Protein AF-A0A936SQU8-F1 (afdb_monomer)

pLDDT: mean 87.3, std 7.17, range [54.88, 95.31]

Sequence (196 aa):
MKLRFGILLAILFIGAAWWCNHRARQLTGIPVQSAASIADTTPGTEIAVYGGIWTGAGEGLRIFISELRECRTRTTTKDGKMETKTDCDWIEAGRTTPAFDVVVDGQPVRVTNVDYLVTGPNRFVSTGYASRMRGFANGDGVLILGTAGPGGITAREVYGGTRAQYLSGMRAVVWLLGIAAVLSAIIGVIAAWAER

Secondary structure (DSSP, 8-state):
-HHHHHHHHHHHHHHHHHHHHHHHHHHHHSPBPPHHHHHTSPTT-EEEEEEEEE-SS--SEEEEEEEEEEEEEEEEEETTEEEEEEEEEEEEEEEE---EEEEETTEEEEE--SS-EEESS-EEEEEETTEEEEEEETT-EEEEEEEEETTEEEEEEEEES-HHHHHHHHHHHHHHHHHHHHHHHHHHHHHHHTT-

Structure (mmCIF, N/CA/C/O backbone):
data_AF-A0A936SQU8-F1
#
_entry.id   AF-A0A936SQU8-F1
#
loop_
_atom_site.group_PDB
_atom_site.id
_atom_site.type_symbol
_atom_site.label_atom_id
_atom_site.label_alt_id
_atom_site.label_comp_id
_atom_site.label_asym_id
_atom_site.label_entity_id
_atom_site.label_seq_id
_atom_site.pdbx_PDB_ins_code
_atom_site.Cartn_x
_atom_site.Cartn_y
_atom_site.Cartn_z
_atom_site.occupancy
_atom_site.B_iso_or_equiv
_atom_site.auth_seq_id
_atom_site.auth_comp_id
_atom_site.auth_asym_id
_atom_site.auth_atom_id
_atom_site.pdbx_PDB_model_num
ATOM 1 N N . MET A 1 1 ? 35.981 4.047 -18.537 1.00 62.25 1 MET A N 1
ATOM 2 C CA . MET A 1 1 ? 34.658 4.683 -18.284 1.00 62.25 1 MET A CA 1
ATOM 3 C C . MET A 1 1 ? 33.652 3.704 -17.656 1.00 62.25 1 MET A C 1
ATOM 5 O O . MET A 1 1 ? 32.933 4.093 -16.744 1.00 62.25 1 MET A O 1
ATOM 9 N N . LYS A 1 2 ? 33.662 2.423 -18.057 1.00 63.66 2 LYS A N 1
ATOM 10 C CA . LYS A 1 2 ? 32.731 1.373 -17.595 1.00 63.66 2 LYS A CA 1
ATOM 11 C C . LYS A 1 2 ? 32.898 0.935 -16.127 1.00 63.66 2 LYS A C 1
ATOM 13 O O . LYS A 1 2 ? 31.897 0.709 -15.458 1.00 63.66 2 LYS A O 1
ATOM 18 N N . LEU A 1 3 ? 34.124 0.941 -15.585 1.00 68.75 3 LEU A N 1
ATOM 19 C CA . LEU A 1 3 ? 34.368 0.689 -14.151 1.00 68.75 3 LEU A CA 1
ATOM 20 C C . LEU A 1 3 ? 33.621 1.686 -13.249 1.00 68.75 3 LEU A C 1
ATOM 22 O O . LEU A 1 3 ? 32.977 1.304 -12.279 1.00 68.75 3 LEU A O 1
ATOM 26 N N . ARG A 1 4 ? 33.673 2.978 -13.607 1.00 74.75 4 ARG A N 1
ATOM 27 C CA . ARG A 1 4 ? 32.985 4.049 -12.870 1.00 74.75 4 ARG A CA 1
ATOM 28 C C . ARG A 1 4 ? 31.467 3.875 -12.932 1.00 74.75 4 ARG A C 1
ATOM 30 O O . ARG A 1 4 ? 30.797 4.104 -11.936 1.00 74.75 4 ARG A O 1
ATOM 37 N N . PHE A 1 5 ? 30.944 3.417 -14.069 1.00 79.00 5 PHE A N 1
ATOM 38 C CA . PHE A 1 5 ? 29.521 3.131 -14.236 1.00 79.00 5 PHE A CA 1
ATOM 39 C C . PHE A 1 5 ? 29.051 1.967 -13.347 1.00 79.00 5 PHE A C 1
ATOM 41 O O . PHE A 1 5 ? 28.059 2.114 -12.640 1.00 79.00 5 PHE A O 1
ATOM 48 N N . GLY A 1 6 ? 29.790 0.850 -13.309 1.00 75.69 6 GLY A N 1
ATOM 49 C CA . GLY A 1 6 ? 29.457 -0.292 -12.444 1.00 75.69 6 GLY A CA 1
ATOM 50 C C . GLY A 1 6 ? 29.480 0.051 -10.949 1.00 75.69 6 GLY A C 1
ATOM 51 O O . GLY A 1 6 ? 28.584 -0.348 -10.209 1.00 75.69 6 GLY A O 1
ATOM 52 N N . ILE A 1 7 ? 30.454 0.861 -10.516 1.00 81.44 7 ILE A N 1
ATOM 53 C CA . ILE A 1 7 ? 30.549 1.342 -9.127 1.00 81.44 7 ILE A CA 1
ATOM 54 C C . ILE A 1 7 ? 29.386 2.284 -8.782 1.00 81.44 7 ILE A C 1
ATOM 56 O O . ILE A 1 7 ? 28.783 2.140 -7.721 1.00 81.44 7 ILE A O 1
ATOM 60 N N . LEU A 1 8 ? 29.028 3.216 -9.671 1.00 85.69 8 LEU A N 1
ATOM 61 C CA . LEU A 1 8 ? 27.884 4.113 -9.457 1.00 85.69 8 LEU A CA 1
ATOM 62 C C . LEU A 1 8 ? 26.567 3.336 -9.335 1.00 85.69 8 LEU A C 1
ATOM 64 O O . LEU A 1 8 ? 25.770 3.622 -8.444 1.00 85.69 8 LEU A O 1
ATOM 68 N N . LEU A 1 9 ? 26.363 2.321 -10.179 1.00 86.75 9 LEU A N 1
ATOM 69 C CA . LEU A 1 9 ? 25.181 1.461 -10.115 1.00 86.75 9 LEU A CA 1
ATOM 70 C C . LEU A 1 9 ? 25.128 0.680 -8.790 1.00 86.75 9 LEU A C 1
ATOM 72 O O . LEU A 1 9 ? 24.080 0.610 -8.152 1.00 86.75 9 LEU A O 1
ATOM 76 N N . ALA A 1 10 ? 26.270 0.160 -8.330 1.00 84.12 10 ALA A N 1
ATOM 77 C CA . ALA A 1 10 ? 26.365 -0.524 -7.043 1.00 84.12 10 ALA A CA 1
ATOM 78 C C . ALA A 1 10 ? 26.025 0.402 -5.860 1.00 84.12 10 ALA A C 1
ATOM 80 O O . ALA A 1 10 ? 25.275 0.002 -4.971 1.00 84.12 10 ALA A O 1
ATOM 81 N N . ILE A 1 11 ? 26.505 1.651 -5.868 1.00 88.31 11 ILE A N 1
ATOM 82 C CA . ILE A 1 11 ? 26.179 2.650 -4.835 1.00 88.31 11 ILE A CA 1
ATOM 83 C C . ILE A 1 11 ? 24.675 2.951 -4.817 1.00 88.31 11 ILE A C 1
ATOM 85 O O . ILE A 1 11 ? 24.083 3.011 -3.740 1.00 88.31 11 ILE A O 1
ATOM 89 N N . LEU A 1 12 ? 24.041 3.090 -5.987 1.00 89.94 12 LEU A N 1
ATOM 90 C CA . LEU A 1 12 ? 22.592 3.302 -6.081 1.00 89.94 12 LEU A CA 1
ATOM 91 C C . LEU A 1 12 ? 21.808 2.142 -5.459 1.00 89.94 12 LEU A C 1
ATOM 93 O O . LEU A 1 12 ? 20.894 2.371 -4.666 1.00 89.94 12 LEU A O 1
ATOM 97 N N . PHE A 1 13 ? 22.193 0.899 -5.758 1.00 89.00 13 PHE A N 1
ATOM 98 C CA . PHE A 1 13 ? 21.547 -0.275 -5.174 1.00 89.00 13 PHE A CA 1
ATOM 99 C C . PHE A 1 13 ? 21.751 -0.370 -3.658 1.00 89.00 13 PHE A C 1
ATOM 101 O O . PHE A 1 13 ? 20.800 -0.676 -2.939 1.00 89.00 13 PHE A O 1
ATOM 108 N N . ILE A 1 14 ? 22.944 -0.041 -3.149 1.00 87.31 14 ILE A N 1
ATOM 109 C CA . ILE A 1 14 ? 23.215 0.014 -1.703 1.00 87.31 14 ILE A CA 1
ATOM 110 C C . ILE A 1 14 ? 22.356 1.091 -1.028 1.00 87.31 14 ILE A C 1
ATOM 112 O O . ILE A 1 14 ? 21.764 0.831 0.020 1.00 87.31 14 ILE A O 1
ATOM 116 N N . GLY A 1 15 ? 22.241 2.277 -1.631 1.00 87.81 15 GLY A N 1
ATOM 117 C CA . GLY A 1 15 ? 21.393 3.357 -1.122 1.00 87.81 15 GLY A CA 1
ATOM 118 C C . GLY A 1 15 ? 19.917 2.954 -1.047 1.00 87.81 15 GLY A C 1
ATOM 119 O O . GLY A 1 15 ? 19.271 3.149 -0.016 1.00 87.81 15 GLY A O 1
ATOM 120 N N . ALA A 1 16 ? 19.400 2.310 -2.096 1.00 86.81 16 ALA A N 1
ATOM 121 C CA . ALA A 1 16 ? 18.039 1.779 -2.112 1.00 86.81 16 ALA A CA 1
ATOM 122 C C . ALA A 1 16 ? 17.832 0.676 -1.054 1.00 86.81 16 ALA A C 1
ATOM 124 O O . ALA A 1 16 ? 16.827 0.680 -0.342 1.00 86.81 16 ALA A O 1
ATOM 125 N N . ALA A 1 17 ? 18.799 -0.234 -0.889 1.00 86.38 17 ALA A N 1
ATOM 126 C CA . ALA A 1 17 ? 18.744 -1.287 0.124 1.00 86.38 17 ALA A CA 1
ATOM 127 C C . ALA A 1 17 ? 18.738 -0.704 1.546 1.00 86.38 17 ALA A C 1
ATOM 129 O O . ALA A 1 17 ? 17.966 -1.142 2.404 1.00 86.38 17 ALA A O 1
ATOM 130 N N . TRP A 1 18 ? 19.558 0.321 1.792 1.00 88.88 18 TRP A N 1
ATOM 131 C CA . TRP A 1 18 ? 19.581 1.039 3.062 1.00 88.88 18 TRP A CA 1
ATOM 132 C C . TRP A 1 18 ? 18.232 1.700 3.359 1.00 88.88 18 TRP A C 1
ATOM 134 O O . TRP A 1 18 ? 17.708 1.528 4.461 1.00 88.88 18 TRP A O 1
ATOM 144 N N . TRP A 1 19 ? 17.628 2.370 2.373 1.00 87.81 19 TRP A N 1
ATOM 145 C CA . TRP A 1 19 ? 16.301 2.977 2.506 1.00 87.81 19 TRP A CA 1
ATOM 146 C C . TRP A 1 19 ? 15.218 1.944 2.852 1.00 87.81 19 TRP A C 1
ATOM 148 O O . TRP A 1 19 ? 14.474 2.124 3.819 1.00 87.81 19 TRP A O 1
ATOM 158 N N . CYS A 1 20 ? 15.162 0.823 2.126 1.00 85.00 20 CYS A N 1
ATOM 159 C CA . CYS A 1 20 ? 14.211 -0.256 2.406 1.00 85.00 20 CYS A CA 1
ATOM 160 C C . CYS A 1 20 ? 14.395 -0.834 3.818 1.00 85.00 20 CYS A C 1
ATOM 162 O O . CYS A 1 20 ? 13.416 -1.048 4.532 1.00 85.00 20 CYS A O 1
ATOM 164 N N . ASN A 1 21 ? 15.640 -1.043 4.253 1.00 85.88 21 ASN A N 1
ATOM 165 C CA . ASN A 1 21 ? 15.935 -1.530 5.599 1.00 85.88 21 ASN A CA 1
ATOM 166 C C . ASN A 1 21 ? 15.559 -0.503 6.682 1.00 85.88 21 ASN A C 1
ATOM 168 O O . ASN A 1 21 ? 15.009 -0.869 7.721 1.00 85.88 21 ASN A O 1
ATOM 172 N N . HIS A 1 22 ? 15.810 0.786 6.441 1.00 85.50 22 HIS A N 1
ATOM 173 C CA . HIS A 1 22 ? 15.399 1.860 7.343 1.00 85.50 22 HIS A CA 1
ATOM 174 C C . HIS A 1 22 ? 13.876 1.888 7.507 1.00 85.50 22 HIS A C 1
ATOM 176 O O . HIS A 1 22 ? 13.375 1.897 8.632 1.00 85.50 22 HIS A O 1
ATOM 182 N N . ARG A 1 23 ? 13.132 1.797 6.400 1.00 82.62 23 ARG A N 1
ATOM 183 C CA . ARG A 1 23 ? 11.668 1.746 6.427 1.00 82.62 23 ARG A CA 1
ATOM 184 C C . ARG A 1 23 ? 11.140 0.497 7.140 1.00 82.62 23 ARG A C 1
ATOM 186 O O . ARG A 1 23 ? 10.214 0.606 7.940 1.00 82.62 23 ARG A O 1
ATOM 193 N N . ALA A 1 24 ? 11.762 -0.664 6.927 1.00 83.38 24 ALA A N 1
ATOM 194 C CA . ALA A 1 24 ? 11.413 -1.891 7.643 1.00 83.38 24 ALA A CA 1
ATOM 195 C C . ALA A 1 24 ? 11.599 -1.737 9.162 1.00 83.38 24 ALA A C 1
ATOM 197 O O . ALA A 1 24 ? 10.739 -2.161 9.931 1.00 83.38 24 ALA A O 1
ATOM 198 N N . ARG A 1 25 ? 12.687 -1.086 9.599 1.00 83.31 25 ARG A N 1
ATOM 199 C CA . ARG A 1 25 ? 12.953 -0.809 11.021 1.00 83.31 25 ARG A CA 1
ATOM 200 C C . ARG A 1 25 ? 11.943 0.158 11.631 1.00 83.31 25 ARG A C 1
ATOM 202 O O . ARG A 1 25 ? 11.449 -0.102 12.727 1.00 83.31 25 ARG A O 1
ATOM 209 N N . GLN A 1 26 ? 11.598 1.231 10.920 1.00 81.81 26 GLN A N 1
ATOM 210 C CA . GLN A 1 26 ? 10.529 2.139 11.350 1.00 81.81 26 GLN A CA 1
ATOM 211 C C . GLN A 1 26 ? 9.230 1.361 11.576 1.00 81.81 26 GLN A C 1
ATOM 213 O O . GLN A 1 26 ? 8.626 1.441 12.640 1.00 81.81 26 GLN A O 1
ATOM 218 N N . LEU A 1 27 ? 8.859 0.504 10.623 1.00 81.62 27 LEU A N 1
ATOM 219 C CA . LEU A 1 27 ? 7.644 -0.297 10.720 1.00 81.62 27 LEU A CA 1
ATOM 220 C C . LEU A 1 27 ? 7.675 -1.357 11.809 1.00 81.62 27 LEU A C 1
ATOM 222 O O . LEU A 1 27 ? 6.617 -1.679 12.342 1.00 81.62 27 LEU A O 1
ATOM 226 N N . THR A 1 28 ? 8.842 -1.894 12.171 1.00 83.38 28 THR A N 1
ATOM 227 C CA . THR A 1 28 ? 8.966 -2.750 13.362 1.00 83.38 28 THR A CA 1
ATOM 228 C C . THR A 1 28 ? 8.756 -1.981 14.669 1.00 83.38 28 THR A C 1
ATOM 230 O O . THR A 1 28 ? 8.283 -2.572 15.636 1.00 83.38 28 THR A O 1
ATOM 233 N N . GLY A 1 29 ? 9.048 -0.678 14.688 1.00 82.38 29 GLY A N 1
ATOM 234 C CA . GLY A 1 29 ? 8.816 0.194 15.842 1.00 82.38 29 GLY A CA 1
ATOM 235 C C . GLY A 1 29 ? 7.369 0.670 15.989 1.00 82.38 29 GLY A C 1
ATOM 236 O O . GLY A 1 29 ? 6.947 0.969 17.100 1.00 82.38 29 GLY A O 1
ATOM 237 N N . ILE A 1 30 ? 6.595 0.703 14.900 1.00 85.50 30 ILE A N 1
ATOM 238 C CA . ILE A 1 30 ? 5.182 1.104 14.940 1.00 85.50 30 ILE A CA 1
ATOM 239 C C . ILE A 1 30 ? 4.348 -0.022 15.582 1.00 85.50 30 ILE A C 1
ATOM 241 O O . ILE A 1 30 ? 4.360 -1.151 15.070 1.00 85.50 30 ILE A O 1
ATOM 245 N N . PRO A 1 31 ? 3.624 0.240 16.685 1.00 85.31 31 PRO A N 1
ATOM 246 C CA . PRO A 1 31 ? 2.789 -0.765 17.330 1.00 85.31 31 PRO A CA 1
ATOM 247 C C . PRO A 1 31 ? 1.582 -1.113 16.453 1.00 85.31 31 PRO A C 1
ATOM 249 O O . PRO A 1 31 ? 0.960 -0.237 15.848 1.00 85.31 31 PRO A O 1
ATOM 252 N N . VAL A 1 32 ? 1.246 -2.405 16.400 1.00 87.00 32 VAL A N 1
ATOM 253 C CA . VAL A 1 32 ? -0.032 -2.856 15.836 1.00 87.00 32 VAL A CA 1
ATOM 254 C C . VAL A 1 32 ? -1.072 -2.750 16.940 1.00 87.00 32 VAL A C 1
ATOM 256 O 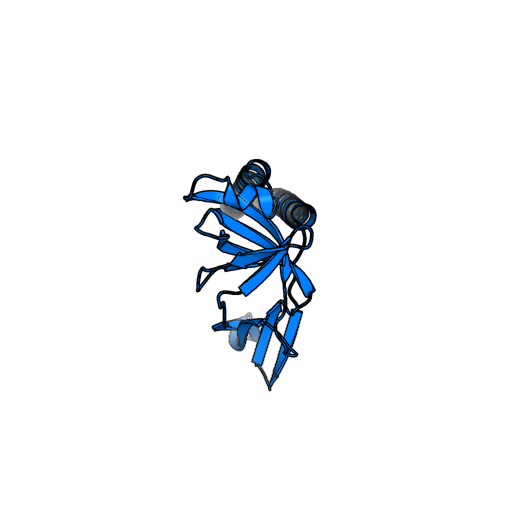O . VAL A 1 32 ? -0.904 -3.379 17.982 1.00 87.00 32 VAL A O 1
ATOM 259 N N . GLN A 1 33 ? -2.096 -1.935 16.720 1.00 90.00 33 GLN A N 1
ATOM 260 C CA . GLN A 1 33 ? -3.136 -1.652 17.702 1.00 90.00 33 GLN A CA 1
ATOM 261 C C . GLN A 1 33 ? -4.367 -2.535 17.474 1.00 90.00 33 GLN A C 1
ATOM 263 O O . GLN A 1 33 ? -4.725 -2.817 16.327 1.00 90.00 33 GLN A O 1
ATOM 268 N N . SER A 1 34 ? -5.009 -2.945 18.569 1.00 87.88 34 SER A N 1
ATOM 269 C CA . SER A 1 34 ? -6.348 -3.536 18.544 1.00 87.88 34 SER A CA 1
ATOM 270 C C . SER A 1 34 ? -7.393 -2.433 18.401 1.00 87.88 34 SER A C 1
ATOM 272 O O . SER A 1 34 ? -7.110 -1.260 18.645 1.00 87.88 34 SER A O 1
ATOM 274 N N . ALA A 1 35 ? -8.6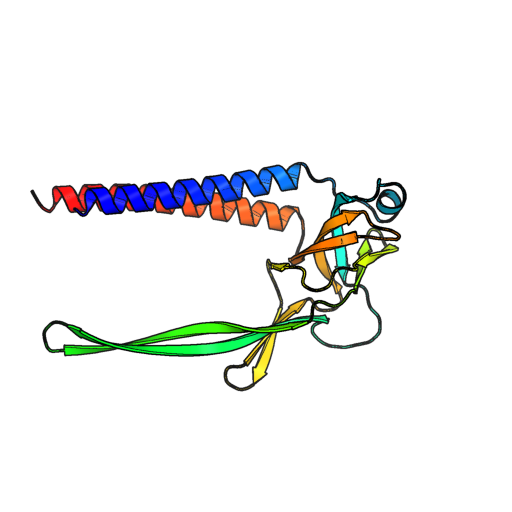31 -2.781 18.051 1.00 85.50 35 ALA A N 1
ATOM 275 C CA . ALA A 1 35 ? -9.702 -1.785 17.968 1.00 85.50 35 ALA A CA 1
ATOM 276 C C . ALA A 1 35 ? -9.900 -1.013 19.286 1.00 85.50 35 ALA A C 1
ATOM 278 O O . ALA A 1 35 ? -10.083 0.202 19.270 1.00 85.50 35 ALA A O 1
ATOM 279 N N . ALA A 1 36 ? -9.815 -1.713 20.424 1.00 85.69 36 ALA A N 1
ATOM 280 C CA . ALA A 1 36 ? -9.972 -1.112 21.744 1.00 85.69 36 ALA A CA 1
ATOM 281 C C . ALA A 1 36 ? -8.836 -0.130 22.068 1.00 85.69 36 ALA A C 1
ATOM 283 O O . ALA A 1 36 ? -9.097 0.973 22.536 1.00 85.69 36 ALA A O 1
ATOM 284 N N . SER A 1 37 ? -7.584 -0.489 21.763 1.00 88.00 37 SER A N 1
ATOM 285 C CA . SER A 1 37 ? -6.437 0.353 22.115 1.00 88.00 37 SER A CA 1
ATOM 286 C C . SER A 1 37 ? -6.320 1.616 21.261 1.00 88.00 37 SER A C 1
ATOM 288 O O . SER A 1 37 ? -5.689 2.584 21.686 1.00 88.00 37 SER A O 1
ATOM 290 N N . ILE A 1 38 ? -6.942 1.652 20.078 1.00 86.81 38 ILE A N 1
ATOM 291 C CA . ILE A 1 38 ? -6.985 2.860 19.239 1.00 86.81 38 ILE A CA 1
ATOM 292 C C . ILE A 1 38 ? -7.738 3.990 19.946 1.00 86.81 38 ILE A C 1
ATOM 294 O O . ILE A 1 38 ? -7.295 5.134 19.871 1.00 86.81 38 ILE A O 1
ATOM 298 N N . ALA A 1 39 ? -8.833 3.682 20.649 1.00 83.88 39 ALA A N 1
ATOM 299 C CA . ALA A 1 39 ? -9.634 4.685 21.353 1.00 83.88 39 ALA A CA 1
ATOM 300 C C . ALA A 1 39 ? -8.842 5.391 22.467 1.00 83.88 39 ALA A C 1
ATOM 302 O O . ALA A 1 39 ? -9.011 6.591 22.676 1.00 83.88 39 ALA A O 1
ATOM 303 N N . ASP A 1 40 ? -7.939 4.657 23.118 1.00 86.88 40 ASP A N 1
ATOM 304 C CA . ASP A 1 40 ? -7.082 5.160 24.195 1.00 86.88 40 ASP A CA 1
ATOM 305 C C . ASP A 1 40 ? -5.755 5.751 23.683 1.00 86.88 40 ASP A C 1
ATOM 307 O O . ASP A 1 40 ? -4.952 6.277 24.458 1.00 86.88 40 ASP A O 1
ATOM 311 N N . THR A 1 41 ? -5.482 5.664 22.377 1.00 89.88 41 THR A N 1
ATOM 312 C CA . THR A 1 41 ? -4.237 6.167 21.792 1.00 89.88 41 THR A CA 1
ATOM 313 C C . THR A 1 41 ? -4.310 7.678 21.580 1.00 89.88 41 THR A C 1
ATOM 315 O O . THR A 1 41 ? -5.238 8.191 20.955 1.00 89.88 41 THR A O 1
ATOM 318 N N . THR A 1 42 ? -3.273 8.400 22.017 1.00 91.50 42 THR A N 1
ATOM 319 C CA . THR A 1 42 ? -3.148 9.845 21.787 1.00 91.50 42 THR A CA 1
ATOM 320 C C . THR A 1 42 ? -3.281 10.176 20.292 1.00 91.50 42 THR A C 1
ATOM 322 O O . THR A 1 42 ? -2.490 9.656 19.491 1.00 91.50 42 THR A O 1
ATOM 325 N N . PRO A 1 43 ? -4.215 11.063 19.896 1.00 92.06 43 PRO A N 1
ATOM 326 C CA . PRO A 1 43 ? -4.380 11.477 18.508 1.00 92.06 43 PRO A CA 1
ATOM 327 C C . PRO A 1 43 ? -3.070 11.962 17.877 1.00 92.06 43 PRO A C 1
ATOM 329 O O . PRO A 1 43 ? -2.269 12.641 18.517 1.00 92.06 43 PRO A O 1
ATOM 332 N N . GLY A 1 44 ? -2.847 11.610 16.611 1.00 91.06 44 GLY A N 1
ATOM 333 C CA . GLY A 1 44 ? -1.617 11.932 15.883 1.00 91.06 44 GLY A CA 1
ATOM 334 C C . GLY A 1 44 ? -0.467 10.940 16.093 1.00 91.06 44 GLY A C 1
ATOM 335 O O . GLY A 1 44 ? 0.526 11.019 15.372 1.00 91.06 44 GLY A O 1
ATOM 336 N N . THR A 1 45 ? -0.597 9.977 17.011 1.00 93.06 45 THR A N 1
ATOM 337 C CA . THR A 1 45 ? 0.412 8.926 17.222 1.00 93.06 45 THR A CA 1
ATOM 338 C C . THR A 1 45 ? 0.445 7.966 16.036 1.00 93.06 45 THR A C 1
ATOM 340 O O . THR A 1 45 ? -0.605 7.514 15.578 1.00 93.06 45 THR A O 1
ATOM 343 N N . GLU A 1 46 ? 1.640 7.642 15.536 1.00 93.38 46 GLU A N 1
ATOM 344 C CA . GLU A 1 46 ? 1.805 6.694 14.431 1.00 93.38 46 GLU A CA 1
ATOM 345 C C . GLU A 1 46 ? 1.476 5.271 14.895 1.00 93.38 46 GLU A C 1
ATOM 347 O O . GLU A 1 46 ? 2.068 4.750 15.843 1.00 93.38 46 GLU A O 1
ATOM 352 N N . ILE A 1 47 ? 0.517 4.644 14.218 1.00 93.56 47 ILE A N 1
ATOM 353 C CA . ILE A 1 47 ? 0.010 3.314 14.547 1.00 93.56 47 ILE A CA 1
ATOM 354 C C . ILE A 1 47 ? -0.161 2.477 13.283 1.00 93.56 47 ILE A C 1
ATOM 356 O O . ILE A 1 47 ? -0.317 2.988 12.169 1.00 93.56 47 ILE A O 1
ATOM 360 N N . ALA A 1 48 ? -0.138 1.164 13.475 1.00 93.25 48 ALA A N 1
ATOM 361 C CA . ALA A 1 48 ? -0.503 0.196 12.462 1.00 93.25 48 ALA A CA 1
ATOM 362 C C . ALA A 1 48 ? -1.773 -0.534 12.895 1.00 93.25 48 ALA A C 1
ATOM 364 O O . ALA A 1 48 ? -1.950 -0.852 14.069 1.00 93.25 48 ALA A O 1
ATOM 365 N N . VAL A 1 49 ? -2.639 -0.835 11.939 1.00 93.44 49 VAL A N 1
ATOM 366 C CA . VAL A 1 49 ? -3.863 -1.602 12.164 1.00 93.44 49 VAL A CA 1
ATOM 367 C C . VAL A 1 49 ? -3.918 -2.709 11.128 1.00 93.44 49 VAL A C 1
ATOM 369 O O . VAL A 1 49 ? -3.642 -2.469 9.955 1.00 93.44 49 VAL A O 1
ATOM 372 N N . TYR A 1 50 ? -4.234 -3.928 11.549 1.00 93.31 50 TYR A N 1
ATOM 373 C CA . TYR A 1 50 ? -4.390 -5.062 10.645 1.00 93.31 50 TYR A CA 1
ATOM 374 C C . TYR A 1 50 ? -5.786 -5.648 10.789 1.00 93.31 50 TYR A C 1
ATOM 376 O O . TYR A 1 50 ? -6.244 -5.890 11.902 1.00 93.31 50 TYR A O 1
ATOM 384 N N . GLY A 1 51 ? -6.439 -5.904 9.662 1.00 92.44 51 GLY A N 1
ATOM 385 C CA . GLY A 1 51 ? -7.763 -6.500 9.663 1.00 92.44 51 GLY A CA 1
ATOM 386 C C . GLY A 1 51 ? -8.307 -6.733 8.263 1.00 92.44 51 GLY A C 1
ATOM 387 O O . GLY A 1 51 ? -7.660 -6.413 7.266 1.00 92.44 51 GLY A O 1
ATOM 388 N N . GLY A 1 52 ? -9.498 -7.319 8.186 1.00 92.50 52 GLY A N 1
ATOM 389 C CA . GLY A 1 52 ? -10.206 -7.515 6.920 1.00 92.50 52 GLY A CA 1
ATOM 390 C C . GLY A 1 52 ? -11.033 -6.285 6.567 1.00 92.50 52 GLY A C 1
ATOM 391 O O . GLY A 1 52 ? -11.692 -5.729 7.444 1.00 92.50 52 GLY A O 1
ATOM 392 N N . ILE A 1 53 ? -11.037 -5.863 5.301 1.00 91.62 53 ILE A N 1
ATOM 393 C CA . ILE A 1 53 ? -11.925 -4.779 4.852 1.00 91.62 53 ILE A CA 1
ATOM 394 C C . ILE A 1 53 ? -13.378 -5.172 5.141 1.00 91.62 53 ILE A C 1
ATOM 396 O O . ILE A 1 53 ? -13.864 -6.193 4.642 1.00 91.62 53 ILE A O 1
ATOM 400 N N . TRP A 1 54 ? -14.049 -4.365 5.965 1.00 83.44 54 TRP A N 1
ATOM 401 C CA . TRP A 1 54 ? -15.412 -4.597 6.423 1.00 83.44 54 TRP A CA 1
ATOM 402 C C . TRP A 1 54 ? -16.455 -3.945 5.516 1.00 83.44 54 TRP A C 1
ATOM 404 O O . TRP A 1 54 ? -16.205 -2.960 4.821 1.00 83.44 54 TRP A O 1
ATOM 414 N N . THR A 1 55 ? -17.651 -4.522 5.539 1.00 64.12 55 THR A N 1
ATOM 415 C CA . THR A 1 55 ? -18.679 -4.398 4.509 1.00 64.12 55 THR A CA 1
ATOM 416 C C . THR A 1 55 ? -19.906 -3.618 4.950 1.00 64.12 55 THR A C 1
ATOM 418 O O . THR A 1 55 ? -20.563 -3.980 5.923 1.00 64.12 55 THR A O 1
ATOM 421 N N . GLY A 1 56 ? -20.333 -2.705 4.077 1.00 59.50 56 GLY A N 1
ATOM 422 C CA . GLY A 1 56 ? -21.719 -2.709 3.593 1.00 59.50 56 GLY A CA 1
ATOM 423 C C . GLY A 1 56 ? -21.867 -3.605 2.346 1.00 59.50 56 GLY A C 1
ATOM 424 O O . GLY A 1 56 ? -20.884 -4.184 1.881 1.00 59.50 56 GLY A O 1
ATOM 425 N N . ALA A 1 57 ? -23.077 -3.709 1.782 1.00 54.88 57 ALA A N 1
ATOM 426 C CA . ALA A 1 57 ? -23.354 -4.513 0.583 1.00 54.88 57 ALA A CA 1
ATOM 427 C C . ALA A 1 57 ? -22.596 -4.014 -0.671 1.00 54.88 57 ALA A C 1
ATOM 429 O O . ALA A 1 57 ? -22.479 -2.807 -0.896 1.00 54.88 57 ALA A O 1
ATOM 430 N N . GLY A 1 58 ? -22.100 -4.945 -1.497 1.00 62.50 58 GLY A N 1
ATOM 431 C CA . GLY A 1 58 ? -21.514 -4.658 -2.812 1.00 62.50 58 GLY A CA 1
ATOM 432 C C . GLY A 1 58 ? -20.474 -5.689 -3.267 1.00 62.50 58 GLY A C 1
ATOM 433 O O . GLY A 1 58 ? -19.635 -6.124 -2.475 1.00 62.50 58 GLY A O 1
ATOM 434 N N . GLU A 1 59 ? -20.518 -6.049 -4.550 1.00 68.94 59 GLU A N 1
ATOM 435 C CA . GLU A 1 59 ? -19.496 -6.857 -5.225 1.00 68.94 59 GLU A CA 1
ATOM 436 C C . GLU A 1 59 ? -18.400 -5.959 -5.831 1.00 68.94 59 GLU A C 1
ATOM 438 O O . GLU A 1 59 ? -18.656 -4.811 -6.195 1.00 68.94 59 GLU A O 1
ATOM 443 N N . GLY A 1 60 ? -17.171 -6.475 -5.950 1.00 82.06 60 GLY A N 1
ATOM 444 C CA . GLY A 1 60 ? -16.058 -5.793 -6.628 1.00 82.06 60 GLY A CA 1
ATOM 445 C C . GLY A 1 60 ? -15.013 -5.135 -5.716 1.00 82.06 60 GLY A C 1
ATOM 446 O O . GLY A 1 60 ? -14.987 -5.332 -4.498 1.00 82.06 60 GLY A O 1
ATOM 447 N N . LEU A 1 61 ? -14.092 -4.388 -6.337 1.00 87.38 61 LEU A N 1
ATOM 448 C CA . LEU A 1 61 ? -13.045 -3.645 -5.629 1.00 87.38 61 LEU A CA 1
ATOM 449 C C . LEU A 1 61 ? -13.640 -2.396 -4.968 1.00 87.38 61 LEU A C 1
ATOM 451 O O . LEU A 1 61 ? -14.411 -1.666 -5.583 1.00 87.38 61 LEU A O 1
ATOM 455 N N . ARG A 1 62 ? -13.256 -2.138 -3.718 1.00 87.06 62 ARG A N 1
ATOM 456 C CA . ARG A 1 62 ? -13.719 -0.991 -2.914 1.00 87.06 62 ARG A CA 1
ATOM 457 C C . ARG A 1 62 ? -12.700 0.133 -2.887 1.00 87.06 62 ARG A C 1
ATOM 459 O O . ARG A 1 62 ? -13.051 1.306 -2.925 1.00 87.06 62 ARG A O 1
ATOM 466 N N . ILE A 1 63 ? -11.440 -0.268 -2.819 1.00 90.81 63 ILE A N 1
ATOM 467 C CA . ILE A 1 63 ? -10.272 0.593 -2.860 1.00 90.81 63 ILE A CA 1
ATOM 468 C C . ILE A 1 63 ? -9.545 0.195 -4.125 1.00 90.81 63 ILE A C 1
ATOM 470 O O . ILE A 1 63 ? -9.120 -0.956 -4.221 1.00 90.81 63 ILE A O 1
ATOM 474 N N . PHE A 1 64 ? -9.416 1.089 -5.096 1.00 91.62 64 PHE A N 1
ATOM 475 C CA . PHE A 1 64 ? -8.757 0.731 -6.344 1.00 91.62 64 PHE A CA 1
ATOM 476 C C . PHE A 1 64 ? -8.087 1.904 -7.043 1.00 91.62 64 PHE A C 1
ATOM 478 O O . PHE A 1 64 ? -8.428 3.071 -6.862 1.00 91.62 64 PHE A O 1
ATOM 485 N N . ILE A 1 65 ? -7.112 1.547 -7.868 1.00 93.44 65 ILE A N 1
ATOM 486 C CA . ILE A 1 65 ? -6.460 2.414 -8.835 1.00 93.44 65 ILE A CA 1
ATOM 487 C C . ILE A 1 65 ? -6.854 1.903 -10.217 1.00 93.44 65 ILE A C 1
ATOM 489 O O . ILE A 1 65 ? -6.682 0.720 -10.523 1.00 93.44 65 ILE A O 1
ATOM 493 N N . SER A 1 66 ? -7.408 2.795 -11.027 1.00 93.75 66 SER A N 1
ATOM 494 C CA . SER A 1 66 ? -7.684 2.566 -12.439 1.00 93.75 66 SER A CA 1
ATOM 495 C C . SER A 1 66 ? -6.402 2.778 -13.228 1.00 93.75 66 SER A C 1
ATOM 497 O O . SER A 1 66 ? -5.741 3.806 -13.090 1.00 93.75 66 SER A O 1
ATOM 499 N N . GLU A 1 67 ? -6.059 1.813 -14.070 1.00 94.94 67 GLU A N 1
ATOM 500 C CA . GLU A 1 67 ? -4.845 1.819 -14.872 1.00 94.94 67 GLU A CA 1
ATOM 501 C C . GLU A 1 67 ? -5.176 1.668 -16.357 1.00 94.94 67 GLU A C 1
ATOM 503 O O . GLU A 1 67 ? -6.037 0.870 -16.746 1.00 94.94 67 GLU A O 1
ATOM 508 N N . LEU A 1 68 ? -4.448 2.410 -17.186 1.00 95.31 68 LEU A N 1
ATOM 509 C CA . LEU A 1 68 ? -4.453 2.272 -18.637 1.00 95.31 68 LEU A CA 1
ATOM 510 C C . LEU A 1 68 ? -3.110 1.723 -19.099 1.00 95.31 68 LEU A C 1
ATOM 512 O O . LEU A 1 68 ? -2.066 2.038 -18.534 1.00 95.31 68 LEU A O 1
ATOM 516 N N . ARG A 1 69 ? -3.129 0.887 -20.131 1.00 95.06 69 ARG A N 1
ATOM 517 C CA . ARG A 1 69 ? -1.911 0.380 -20.754 1.00 95.06 69 ARG A CA 1
ATOM 518 C C . ARG A 1 69 ? -1.455 1.365 -21.823 1.00 95.06 69 ARG A C 1
ATOM 520 O O . ARG A 1 69 ? -2.100 1.488 -22.860 1.00 95.06 69 ARG A O 1
ATOM 527 N N . GLU A 1 70 ? -0.327 2.020 -21.587 1.00 93.00 70 GLU A N 1
ATOM 528 C CA . GLU A 1 70 ? 0.345 2.874 -22.564 1.00 93.00 70 GLU A CA 1
ATOM 529 C C . GLU A 1 70 ? 1.508 2.093 -23.182 1.00 93.00 70 GLU A C 1
ATOM 531 O O . GLU A 1 70 ? 2.330 1.528 -22.466 1.00 93.00 70 GLU A O 1
ATOM 536 N N . CYS A 1 71 ? 1.581 2.038 -24.513 1.00 92.25 71 CYS A N 1
ATOM 537 C CA . CYS A 1 71 ? 2.676 1.385 -25.227 1.00 92.25 71 CYS A CA 1
ATOM 538 C C . CYS A 1 71 ? 3.470 2.419 -26.023 1.00 92.25 71 CYS A C 1
ATOM 540 O O . CYS A 1 71 ? 2.904 3.165 -26.821 1.00 92.25 71 CYS A O 1
ATOM 542 N N . ARG A 1 72 ? 4.790 2.437 -25.840 1.00 90.12 72 ARG A N 1
ATOM 543 C CA . ARG A 1 72 ? 5.721 3.274 -26.596 1.00 90.12 72 ARG A CA 1
ATOM 544 C C . ARG A 1 72 ? 6.540 2.405 -27.527 1.00 90.12 72 ARG A C 1
ATOM 546 O O . ARG A 1 72 ? 7.245 1.494 -27.092 1.00 90.12 72 ARG A O 1
ATOM 553 N N . THR A 1 73 ? 6.469 2.714 -28.813 1.00 91.25 73 THR A N 1
ATOM 554 C CA . THR A 1 73 ? 7.282 2.060 -29.834 1.00 91.25 73 THR A CA 1
ATOM 555 C C . THR A 1 73 ? 8.486 2.930 -30.148 1.00 91.25 73 THR A C 1
ATOM 557 O O . THR A 1 73 ? 8.349 4.087 -30.544 1.00 91.25 73 THR A O 1
ATOM 560 N N . ARG A 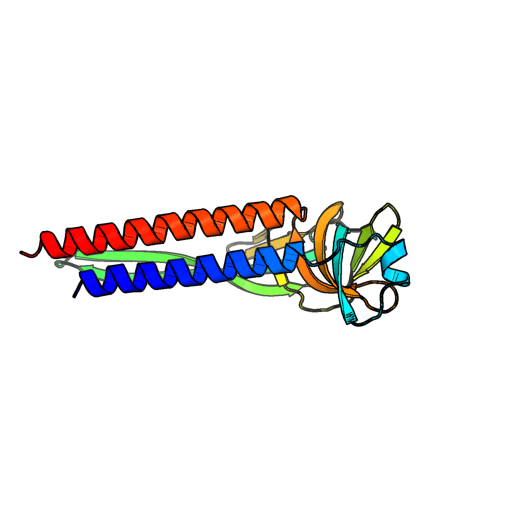1 74 ? 9.681 2.371 -29.979 1.00 87.50 74 ARG A N 1
ATOM 561 C CA . ARG A 1 74 ? 10.935 2.993 -30.383 1.00 87.50 74 ARG A CA 1
ATOM 562 C C . ARG A 1 74 ? 11.534 2.192 -31.522 1.00 87.50 74 ARG A C 1
ATOM 564 O O . ARG A 1 74 ? 11.782 0.995 -31.384 1.00 87.50 74 ARG A O 1
ATOM 571 N N . THR A 1 75 ? 11.812 2.879 -32.619 1.00 88.56 75 THR A N 1
ATOM 572 C CA . THR A 1 75 ? 12.568 2.311 -33.728 1.00 88.56 75 THR A CA 1
ATOM 573 C C . THR A 1 75 ? 13.986 2.850 -33.685 1.00 88.56 75 THR A C 1
ATOM 575 O O . THR A 1 75 ? 14.195 4.059 -33.583 1.00 88.56 75 THR A O 1
ATOM 578 N N . THR A 1 76 ? 14.960 1.951 -33.723 1.00 85.25 76 THR A N 1
ATOM 579 C CA . THR A 1 76 ? 16.379 2.290 -33.655 1.00 85.25 76 THR A CA 1
ATOM 580 C C . THR A 1 76 ? 17.086 1.595 -34.804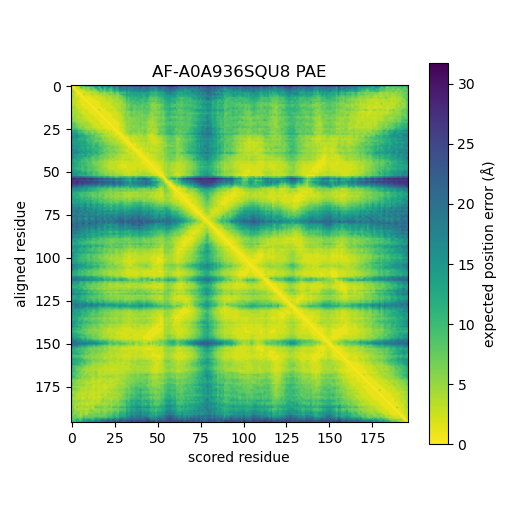 1.00 85.25 76 THR A C 1
ATOM 582 O O . THR A 1 76 ? 16.894 0.401 -35.009 1.00 85.25 76 THR A O 1
ATOM 585 N N . THR A 1 77 ? 17.900 2.324 -35.563 1.00 83.62 77 THR A N 1
ATOM 586 C CA . THR A 1 77 ? 18.738 1.713 -36.598 1.00 83.62 77 THR A CA 1
ATOM 587 C C . THR A 1 77 ? 20.077 1.346 -35.980 1.00 83.62 77 THR A C 1
ATOM 589 O O . THR A 1 77 ? 20.799 2.225 -35.507 1.00 83.62 77 THR A O 1
ATOM 592 N N . LYS A 1 78 ? 20.406 0.056 -35.977 1.00 80.00 78 LYS A N 1
ATOM 593 C CA . LYS A 1 78 ? 21.674 -0.473 -35.476 1.00 80.00 78 LYS A CA 1
ATOM 594 C C . LYS A 1 78 ? 22.302 -1.332 -36.568 1.00 80.00 78 LYS A C 1
ATOM 596 O O . LYS A 1 78 ? 21.645 -2.212 -37.113 1.00 80.00 78 LYS A O 1
ATOM 601 N N . ASP A 1 79 ? 23.537 -1.015 -36.948 1.00 83.06 79 ASP A N 1
ATOM 602 C CA . ASP A 1 79 ? 24.283 -1.717 -38.006 1.00 83.06 79 ASP A CA 1
ATOM 603 C C . ASP A 1 79 ? 23.516 -1.827 -39.342 1.00 83.06 79 ASP A C 1
ATOM 605 O O . ASP A 1 79 ? 23.514 -2.861 -40.008 1.00 83.06 79 ASP A O 1
ATOM 609 N N . GLY A 1 80 ? 22.795 -0.763 -39.718 1.00 83.81 80 GLY A N 1
ATOM 610 C CA . GLY A 1 80 ? 21.983 -0.718 -40.943 1.00 83.81 80 GLY A CA 1
ATOM 611 C C . GLY A 1 80 ? 20.684 -1.532 -40.892 1.00 83.81 80 GLY A C 1
ATOM 612 O O . GLY A 1 80 ? 19.926 -1.517 -41.859 1.00 83.81 80 GLY A O 1
ATOM 613 N N . LYS A 1 81 ? 20.387 -2.206 -39.773 1.00 78.94 81 LYS A N 1
ATOM 614 C CA . LYS A 1 81 ? 19.123 -2.911 -39.537 1.00 78.94 81 LYS A CA 1
ATOM 615 C C . LYS A 1 81 ? 18.197 -2.073 -38.666 1.00 78.94 81 LYS A C 1
ATOM 617 O O . LYS A 1 81 ? 18.625 -1.443 -37.700 1.00 78.94 81 LYS A O 1
ATOM 622 N N . MET A 1 82 ? 16.917 -2.067 -39.022 1.00 84.56 82 MET A N 1
ATOM 623 C CA . MET A 1 82 ? 15.875 -1.376 -38.271 1.00 84.56 82 MET A CA 1
ATOM 624 C C . MET A 1 82 ? 15.366 -2.312 -37.169 1.00 84.56 82 MET A C 1
ATOM 626 O O . MET A 1 82 ? 14.791 -3.357 -37.460 1.00 84.56 82 MET A O 1
ATOM 630 N N . GLU A 1 83 ? 15.601 -1.959 -35.908 1.00 88.12 83 GLU A N 1
ATOM 631 C CA . GLU A 1 83 ? 15.070 -2.671 -34.746 1.00 88.12 83 GLU A CA 1
ATOM 632 C C . GLU A 1 83 ? 13.891 -1.889 -34.165 1.00 88.12 83 GLU A C 1
ATOM 634 O O . GLU A 1 83 ? 14.022 -0.716 -33.805 1.00 88.12 83 GLU A O 1
ATOM 639 N N . THR A 1 84 ? 12.735 -2.540 -34.046 1.00 89.88 84 THR A N 1
ATOM 640 C CA . THR A 1 84 ? 11.541 -1.966 -33.418 1.00 89.88 84 THR A CA 1
ATOM 641 C C . THR A 1 84 ? 11.313 -2.628 -32.067 1.00 89.88 84 THR A C 1
ATOM 643 O O . THR A 1 84 ? 11.151 -3.843 -31.981 1.00 89.88 84 THR A O 1
ATOM 646 N N . L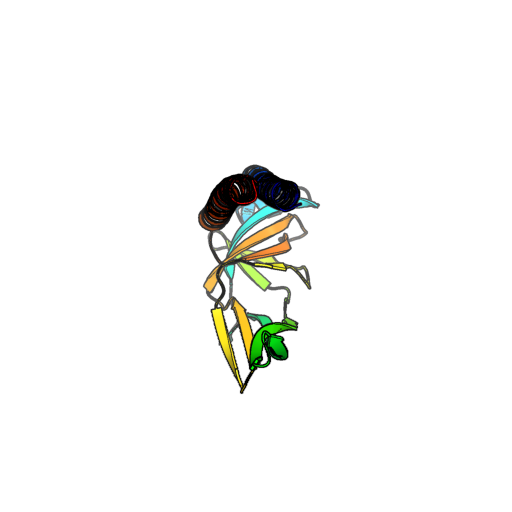YS A 1 85 ? 11.268 -1.822 -31.006 1.00 90.06 85 LYS A N 1
ATOM 647 C CA . LYS A 1 85 ? 10.944 -2.264 -29.649 1.00 90.06 85 LYS A CA 1
ATOM 648 C C . LYS A 1 85 ? 9.677 -1.563 -29.188 1.00 90.06 85 LYS A C 1
ATOM 650 O O . LYS A 1 85 ? 9.591 -0.342 -29.274 1.00 90.06 85 LYS A O 1
ATOM 655 N N . THR A 1 86 ? 8.706 -2.332 -28.707 1.00 90.81 86 THR A N 1
ATOM 656 C CA . THR A 1 86 ? 7.496 -1.790 -28.078 1.00 90.81 86 THR A CA 1
ATOM 657 C C . THR A 1 86 ? 7.525 -2.135 -26.602 1.00 90.81 86 THR A C 1
ATOM 659 O O . THR A 1 86 ? 7.504 -3.310 -26.245 1.00 90.81 86 THR A O 1
ATOM 662 N N . ASP A 1 87 ? 7.581 -1.106 -25.767 1.00 90.69 87 ASP A N 1
ATOM 663 C CA . ASP A 1 87 ? 7.524 -1.218 -24.315 1.00 90.69 87 ASP A CA 1
ATOM 664 C C . ASP A 1 87 ? 6.141 -0.747 -23.858 1.00 90.69 87 ASP A C 1
ATOM 666 O O . ASP A 1 87 ? 5.684 0.315 -24.278 1.00 90.69 87 ASP A O 1
ATOM 670 N N . CYS A 1 88 ? 5.448 -1.556 -23.056 1.00 91.31 88 CYS A N 1
ATOM 671 C CA . CYS A 1 88 ? 4.118 -1.226 -22.553 1.00 91.31 88 CYS A CA 1
ATOM 672 C C . CYS A 1 88 ? 4.123 -1.167 -21.033 1.00 91.31 88 CYS A C 1
ATOM 674 O O . CYS A 1 88 ? 4.468 -2.157 -20.389 1.00 91.31 88 CYS A O 1
ATOM 676 N N . ASP A 1 89 ? 3.628 -0.062 -20.495 1.00 91.88 89 ASP A N 1
ATOM 677 C CA . ASP A 1 89 ? 3.511 0.182 -19.067 1.00 91.88 89 ASP A CA 1
ATOM 678 C C . ASP A 1 89 ? 2.046 0.387 -18.681 1.00 91.88 89 ASP A C 1
ATOM 680 O O . ASP A 1 89 ? 1.219 0.845 -19.473 1.00 91.88 89 ASP A O 1
ATOM 684 N N . TRP A 1 90 ? 1.714 0.022 -17.445 1.00 92.31 90 TRP A N 1
ATOM 685 C CA . TRP A 1 90 ? 0.427 0.358 -16.848 1.00 92.31 90 TRP A CA 1
ATOM 686 C C . TRP A 1 90 ? 0.576 1.679 -16.107 1.00 92.31 90 TRP A C 1
ATOM 688 O O . TRP A 1 90 ? 1.340 1.769 -15.147 1.00 92.31 90 TRP A O 1
ATOM 698 N N . ILE A 1 91 ? -0.142 2.694 -16.569 1.00 93.44 91 ILE A N 1
ATOM 699 C CA . ILE A 1 91 ? -0.138 4.036 -15.997 1.00 93.44 91 ILE A CA 1
ATOM 700 C C . ILE A 1 91 ? -1.411 4.262 -15.184 1.00 93.44 91 ILE A C 1
ATOM 702 O O . ILE A 1 91 ? -2.494 3.828 -15.575 1.00 93.44 91 ILE A O 1
ATOM 706 N N . GLU A 1 92 ? -1.286 4.940 -14.047 1.00 93.19 92 GLU A N 1
ATOM 707 C CA . GLU A 1 92 ? -2.434 5.341 -13.231 1.00 93.19 92 GLU A CA 1
ATOM 708 C C . GLU A 1 92 ? -3.265 6.383 -13.994 1.00 93.19 92 GLU A C 1
ATOM 710 O O . GLU A 1 92 ? -2.775 7.454 -14.339 1.00 93.19 92 GLU A O 1
ATOM 715 N N . ALA A 1 93 ? -4.524 6.046 -14.270 1.00 92.25 93 ALA A N 1
ATOM 716 C CA . ALA A 1 93 ? -5.495 6.910 -14.940 1.00 92.25 93 ALA A CA 1
ATOM 717 C C . ALA A 1 93 ? -6.494 7.535 -13.955 1.00 92.25 93 ALA A C 1
ATOM 719 O O . ALA A 1 93 ? -7.136 8.535 -14.264 1.00 92.25 93 ALA A O 1
ATOM 720 N N . GLY A 1 94 ? -6.636 6.944 -12.768 1.00 91.50 94 GLY A N 1
ATOM 721 C CA . GLY A 1 94 ? -7.474 7.471 -11.700 1.00 91.50 94 GLY A CA 1
ATOM 722 C C . GLY A 1 94 ? -7.392 6.619 -10.442 1.00 91.50 94 GLY A C 1
ATOM 723 O O . GLY A 1 94 ? -6.921 5.482 -10.473 1.00 91.50 94 GLY A O 1
ATOM 724 N N . ARG A 1 95 ? -7.879 7.161 -9.328 1.00 91.81 95 ARG A N 1
ATOM 725 C CA . ARG A 1 95 ? -7.853 6.499 -8.025 1.00 91.81 95 ARG A CA 1
ATOM 726 C C . ARG A 1 95 ? -9.180 6.664 -7.305 1.00 91.81 95 ARG A C 1
ATOM 728 O O . ARG A 1 95 ? -9.817 7.709 -7.369 1.00 91.81 95 ARG A O 1
ATOM 735 N N . THR A 1 96 ? -9.588 5.615 -6.608 1.00 90.06 96 THR A N 1
ATOM 736 C CA . THR A 1 96 ? -10.745 5.593 -5.719 1.00 90.06 96 THR A CA 1
ATOM 737 C C . THR A 1 96 ? -10.295 5.018 -4.381 1.00 90.06 96 THR A C 1
ATOM 739 O O . THR A 1 96 ? -10.205 3.805 -4.195 1.00 90.06 96 THR A O 1
ATOM 742 N N . THR A 1 97 ? -9.970 5.918 -3.453 1.00 90.56 97 THR A N 1
ATOM 743 C CA . THR A 1 97 ? -9.495 5.634 -2.087 1.00 90.56 97 THR A CA 1
ATOM 744 C C . THR A 1 97 ? -10.432 6.277 -1.062 1.00 90.56 97 THR A C 1
ATOM 746 O O . THR A 1 97 ? -10.045 7.201 -0.346 1.00 90.56 97 THR A O 1
ATOM 749 N N . PRO A 1 98 ? -11.702 5.836 -1.000 1.00 89.00 98 PRO A N 1
ATOM 750 C CA . PRO A 1 98 ? -12.654 6.386 -0.052 1.00 89.00 98 PRO A CA 1
ATOM 751 C C . PRO A 1 98 ? -12.282 5.983 1.375 1.00 89.00 98 PRO A C 1
ATOM 753 O O . PRO A 1 98 ? -11.533 5.027 1.604 1.00 89.00 98 PRO A O 1
ATOM 756 N N . ALA A 1 99 ? -12.885 6.675 2.334 1.00 90.38 99 ALA A N 1
ATOM 757 C CA . ALA A 1 99 ? -12.923 6.229 3.713 1.00 90.38 99 ALA A CA 1
ATOM 758 C C . ALA A 1 99 ? -13.712 4.908 3.827 1.00 90.38 99 ALA A C 1
ATOM 760 O O . ALA A 1 99 ? -14.805 4.771 3.266 1.00 90.38 99 ALA A O 1
ATOM 761 N N . PHE A 1 100 ? -13.180 3.942 4.568 1.00 90.88 100 PHE A N 1
ATOM 762 C CA . PHE A 1 100 ? -13.724 2.587 4.694 1.00 90.88 100 PHE A CA 1
ATOM 763 C C . PHE A 1 100 ? -13.563 2.076 6.123 1.00 90.88 100 PHE A C 1
ATOM 765 O O . PHE A 1 100 ? -12.895 2.709 6.934 1.00 90.88 100 PHE A O 1
ATOM 772 N N . ASP A 1 101 ? -14.173 0.937 6.428 1.00 92.12 101 ASP A N 1
ATOM 773 C CA . ASP A 1 101 ? -14.044 0.312 7.739 1.00 92.12 101 ASP A CA 1
ATOM 774 C C . ASP A 1 101 ? -13.240 -0.978 7.612 1.00 92.12 101 ASP A C 1
ATOM 776 O O . ASP A 1 101 ? -13.331 -1.697 6.613 1.00 92.12 101 ASP A O 1
ATOM 780 N N . VAL A 1 102 ? -12.448 -1.280 8.631 1.00 92.50 102 VAL A N 1
ATOM 781 C CA . VAL A 1 102 ? -11.686 -2.524 8.737 1.00 92.50 102 VAL A CA 1
ATOM 782 C C . VAL A 1 102 ? -12.115 -3.261 10.004 1.00 92.50 102 VAL A C 1
ATOM 784 O O . VAL A 1 102 ? -12.278 -2.638 11.050 1.00 92.50 102 VAL A O 1
ATOM 787 N N . VAL A 1 103 ? -12.322 -4.578 9.929 1.00 92.06 103 VAL A N 1
ATOM 788 C CA . VAL A 1 103 ? -12.592 -5.404 11.114 1.00 92.06 103 VAL A CA 1
ATOM 789 C C . VAL A 1 103 ? -11.274 -5.774 11.774 1.00 92.06 103 VAL A C 1
ATOM 791 O O . VAL A 1 103 ? -10.480 -6.516 11.193 1.00 92.06 103 VAL A O 1
ATOM 794 N N . VAL A 1 104 ? -11.081 -5.309 13.003 1.00 90.44 104 VAL A N 1
ATOM 795 C CA . VAL A 1 104 ? -9.914 -5.580 13.848 1.00 90.44 104 VAL A CA 1
ATOM 796 C C . VAL A 1 104 ? -10.430 -6.223 15.123 1.00 90.44 104 VAL A C 1
ATOM 798 O O . VAL A 1 104 ? -11.262 -5.636 15.810 1.00 90.44 104 VAL A O 1
ATOM 801 N N . ASP A 1 105 ? -10.000 -7.448 15.417 1.00 87.81 105 ASP A N 1
ATOM 802 C CA . ASP A 1 105 ? -10.465 -8.210 16.588 1.00 87.81 105 ASP A CA 1
ATOM 803 C C . ASP A 1 105 ? -12.005 -8.285 16.705 1.00 87.81 105 ASP A C 1
ATOM 805 O O . ASP A 1 105 ? -12.580 -8.253 17.791 1.00 87.81 105 ASP A O 1
ATOM 809 N N . GLY A 1 106 ? -12.694 -8.354 15.561 1.00 85.38 106 GLY A N 1
ATOM 810 C CA . GLY A 1 106 ? -14.159 -8.408 15.488 1.00 85.38 106 GLY A CA 1
ATOM 811 C C . GLY A 1 106 ? -14.875 -7.060 15.634 1.00 85.38 106 GLY A C 1
ATOM 812 O O . GLY A 1 106 ? -16.100 -7.030 15.562 1.00 85.38 106 GLY A O 1
ATOM 813 N N . GLN A 1 107 ? -14.147 -5.954 15.801 1.00 89.31 107 GLN A N 1
ATOM 814 C CA . GLN A 1 107 ? -14.704 -4.606 15.929 1.00 89.31 107 GLN A CA 1
ATOM 815 C C . GLN A 1 107 ? -14.380 -3.751 14.694 1.00 89.31 107 GLN A C 1
ATOM 817 O O . GLN A 1 107 ? -13.270 -3.841 14.159 1.00 89.31 107 GLN A O 1
ATOM 822 N N . PRO A 1 108 ? -15.318 -2.913 14.222 1.00 90.38 108 PRO A N 1
ATOM 823 C CA . PRO A 1 108 ? -15.066 -2.026 13.099 1.00 90.38 108 PRO A CA 1
ATOM 824 C C . PRO A 1 108 ? -14.204 -0.834 13.524 1.00 90.38 108 PRO A C 1
ATOM 826 O O . PRO A 1 108 ? -14.503 -0.138 14.492 1.00 90.38 108 PRO A O 1
ATOM 829 N N . VAL A 1 109 ? -13.148 -0.570 12.761 1.00 91.69 109 VAL A N 1
ATOM 830 C CA . VAL A 1 109 ? -12.287 0.607 12.905 1.00 91.69 109 VAL A CA 1
ATOM 831 C C . VAL A 1 109 ? -12.421 1.457 11.649 1.00 91.69 109 VAL A C 1
ATOM 833 O O . VAL A 1 109 ? -12.192 0.974 10.537 1.00 91.69 109 VAL A O 1
ATOM 836 N N . ARG A 1 110 ? -12.781 2.733 11.823 1.00 93.25 110 ARG A N 1
ATOM 837 C CA . ARG A 1 110 ? -12.957 3.671 10.712 1.00 93.25 110 ARG A CA 1
ATOM 838 C C . ARG A 1 110 ? -11.607 4.122 10.157 1.00 93.25 110 ARG A C 1
ATOM 840 O O . ARG A 1 110 ? -10.729 4.550 10.903 1.00 93.25 110 ARG A O 1
ATOM 847 N N . VAL A 1 111 ? -11.471 4.102 8.837 1.00 92.81 111 VAL A N 1
ATOM 848 C CA . VAL A 1 111 ? -10.325 4.627 8.090 1.00 92.81 111 VAL A CA 1
ATOM 849 C C . VAL A 1 111 ? -10.778 5.846 7.294 1.00 92.81 111 VAL A C 1
ATOM 851 O O . VAL A 1 111 ? -11.670 5.721 6.460 1.00 92.81 111 VAL A O 1
ATOM 854 N N . THR A 1 112 ? -10.209 7.027 7.545 1.00 89.81 112 THR A N 1
ATOM 855 C CA . THR A 1 112 ? -10.821 8.304 7.108 1.00 89.81 112 THR A CA 1
ATOM 856 C C . THR A 1 112 ? -10.091 9.078 6.012 1.00 89.81 112 THR A C 1
ATOM 858 O O . THR A 1 112 ? -10.716 9.927 5.382 1.00 89.81 112 THR A O 1
ATOM 861 N N . ASN A 1 113 ? -8.805 8.829 5.762 1.00 83.62 113 ASN A N 1
ATOM 862 C CA . ASN A 1 113 ? -8.057 9.629 4.788 1.00 83.62 113 ASN A CA 1
ATOM 863 C C . ASN A 1 113 ? -8.480 9.317 3.344 1.00 83.62 113 ASN A C 1
ATOM 865 O O . ASN A 1 113 ? -8.719 8.160 3.011 1.00 83.62 113 ASN A O 1
ATOM 869 N N . VAL A 1 114 ? -8.505 10.339 2.493 1.00 75.31 114 VAL A N 1
ATOM 870 C CA . VAL A 1 114 ? -8.681 10.215 1.042 1.00 75.31 114 VAL A CA 1
ATOM 871 C C . VAL A 1 114 ? -7.287 10.352 0.417 1.00 75.31 114 VAL A C 1
ATOM 873 O O . VAL A 1 114 ? -6.467 11.112 0.916 1.00 75.31 114 VAL A O 1
ATOM 876 N N . ASP A 1 115 ? -6.971 9.568 -0.613 1.00 85.50 115 ASP A N 1
ATOM 877 C CA . ASP A 1 115 ? -5.648 9.550 -1.285 1.00 85.50 115 AS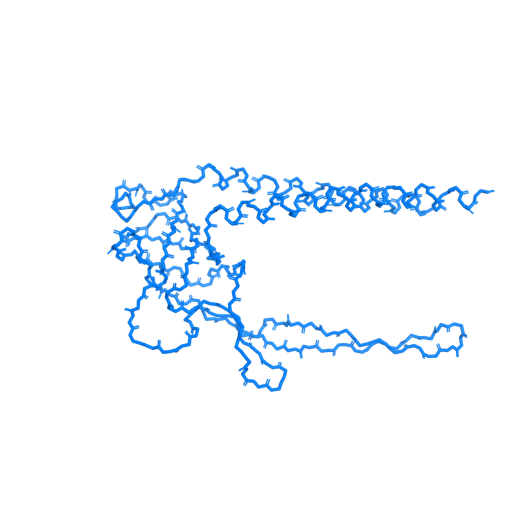P A CA 1
ATOM 878 C C . ASP A 1 115 ? -4.480 8.847 -0.567 1.00 85.50 115 ASP A C 1
ATOM 880 O O . ASP A 1 115 ? -3.311 9.071 -0.891 1.00 85.50 115 ASP A O 1
ATOM 884 N N . TYR A 1 116 ? -4.754 7.894 0.325 1.00 88.88 116 TYR A N 1
ATOM 885 C CA . TYR A 1 116 ? -3.699 7.004 0.826 1.00 88.88 116 TYR A CA 1
ATOM 886 C C . TYR A 1 116 ? -3.039 6.177 -0.294 1.00 88.88 116 TYR A C 1
ATOM 888 O O . TYR A 1 116 ? -3.625 5.885 -1.343 1.00 88.88 116 TYR A O 1
ATOM 896 N N . LEU A 1 117 ? -1.788 5.776 -0.060 1.00 90.88 117 LEU A N 1
ATOM 897 C CA . LEU A 1 117 ? -1.047 4.898 -0.964 1.00 90.88 117 LEU A CA 1
ATOM 898 C C . LEU A 1 117 ? -1.607 3.472 -0.915 1.00 90.88 117 LEU A C 1
ATOM 900 O O . LEU A 1 117 ? -1.852 2.943 0.165 1.00 90.88 117 LEU A O 1
ATOM 904 N N . VAL A 1 118 ? -1.752 2.838 -2.081 1.00 91.12 118 VAL A N 1
ATOM 905 C CA . VAL A 1 118 ? -2.188 1.438 -2.219 1.00 91.12 118 VAL A CA 1
ATOM 906 C C . VAL A 1 118 ? -1.010 0.589 -2.684 1.00 91.12 118 VAL A C 1
ATOM 908 O O . VAL A 1 118 ? -0.580 0.686 -3.842 1.00 91.12 118 VAL A O 1
ATOM 911 N N . THR A 1 119 ? -0.488 -0.240 -1.782 1.00 89.94 119 THR A N 1
ATOM 912 C CA . THR A 1 119 ? 0.742 -1.021 -1.983 1.00 89.94 119 THR A CA 1
ATOM 913 C C . THR A 1 119 ? 0.533 -2.512 -1.694 1.00 89.94 119 THR A C 1
ATOM 915 O O . THR A 1 119 ? -0.506 -2.943 -1.196 1.00 89.94 119 THR A O 1
ATOM 918 N N . GLY A 1 120 ? 1.532 -3.327 -2.040 1.00 86.75 120 GLY A N 1
ATOM 919 C CA . GLY A 1 120 ? 1.511 -4.766 -1.782 1.00 86.75 120 GLY A CA 1
ATOM 920 C C . GLY A 1 120 ? 0.633 -5.587 -2.736 1.00 86.75 120 GLY A C 1
ATOM 921 O O . GLY A 1 120 ? 0.134 -5.059 -3.735 1.00 86.75 120 GLY A O 1
ATOM 922 N N . PRO A 1 121 ? 0.486 -6.894 -2.449 1.00 86.81 121 PRO A N 1
ATOM 923 C CA . PRO A 1 121 ? -0.395 -7.804 -3.177 1.00 86.81 121 PRO A CA 1
ATOM 924 C C . PRO A 1 121 ? -1.826 -7.267 -3.268 1.00 86.81 121 PRO A C 1
ATOM 926 O O . PRO A 1 121 ? -2.470 -7.044 -2.251 1.00 86.81 121 PRO A O 1
ATOM 929 N N . ASN A 1 122 ? -2.332 -7.075 -4.482 1.00 91.25 122 ASN A N 1
ATOM 930 C CA . ASN A 1 122 ? -3.687 -6.594 -4.739 1.00 91.25 122 ASN A CA 1
ATOM 931 C C . ASN A 1 122 ? -4.347 -7.418 -5.851 1.00 91.25 122 ASN A C 1
ATOM 933 O O . ASN A 1 122 ? -3.684 -8.138 -6.602 1.00 91.25 122 ASN A O 1
ATOM 937 N N . ARG A 1 123 ? -5.676 -7.348 -5.920 1.00 91.50 123 ARG A N 1
ATOM 938 C CA . ARG A 1 123 ? -6.467 -7.996 -6.966 1.00 91.50 123 ARG A CA 1
ATOM 939 C C . ARG A 1 123 ? -6.428 -7.148 -8.229 1.00 91.50 123 ARG A C 1
ATOM 941 O O . ARG A 1 123 ? -6.437 -5.924 -8.135 1.00 91.50 123 ARG A O 1
ATOM 948 N N . PHE A 1 124 ? -6.479 -7.796 -9.390 1.00 91.75 124 PHE A N 1
ATOM 949 C CA . PHE A 1 124 ? -6.627 -7.133 -10.684 1.00 91.75 124 PHE A CA 1
ATOM 950 C C . PHE A 1 124 ? -7.961 -7.511 -11.320 1.00 91.75 124 PHE A C 1
ATOM 952 O O . PHE A 1 124 ? -8.316 -8.687 -11.369 1.00 91.75 124 PHE A O 1
ATOM 959 N N . VAL A 1 125 ? -8.676 -6.517 -11.839 1.00 92.44 125 VAL A N 1
ATOM 960 C CA . VAL A 1 125 ? -9.934 -6.694 -12.570 1.00 92.44 125 VAL A CA 1
ATOM 961 C C . VAL A 1 125 ? -9.801 -5.984 -13.909 1.00 92.44 125 VAL A C 1
ATOM 963 O O . VAL A 1 125 ? -9.590 -4.774 -13.947 1.00 92.44 125 VAL A O 1
ATOM 966 N N . SER A 1 126 ? -9.887 -6.719 -15.018 1.00 91.44 126 SER A N 1
ATOM 967 C CA . SER A 1 126 ? -9.905 -6.098 -16.347 1.00 91.44 126 SER A CA 1
ATOM 968 C C . SER A 1 126 ? -11.237 -5.381 -16.564 1.00 91.44 126 SER A C 1
ATOM 970 O O . SER A 1 126 ? -12.288 -5.923 -16.232 1.00 91.44 126 SER A O 1
ATOM 972 N N . THR A 1 127 ? -11.188 -4.164 -17.108 1.00 89.38 127 THR A N 1
ATOM 973 C CA . THR A 1 127 ? -12.380 -3.339 -17.378 1.00 89.38 127 THR A CA 1
ATOM 974 C C . THR A 1 127 ? -12.557 -3.015 -18.859 1.00 89.38 127 THR A C 1
ATOM 976 O O . THR A 1 127 ? -13.481 -2.292 -19.222 1.00 89.38 127 THR A O 1
ATOM 979 N N . GLY A 1 128 ? -11.691 -3.546 -19.726 1.00 87.62 128 GLY A N 1
ATOM 980 C CA . GLY A 1 128 ? -11.723 -3.297 -21.162 1.00 87.62 128 GLY A CA 1
ATOM 981 C C . GLY A 1 128 ? -10.392 -3.580 -21.855 1.00 87.62 128 GLY A C 1
ATOM 982 O O . GLY A 1 128 ? -9.435 -4.089 -21.263 1.00 87.62 128 GLY A O 1
ATOM 983 N N . TYR A 1 129 ? -10.334 -3.241 -23.145 1.00 81.56 129 TYR A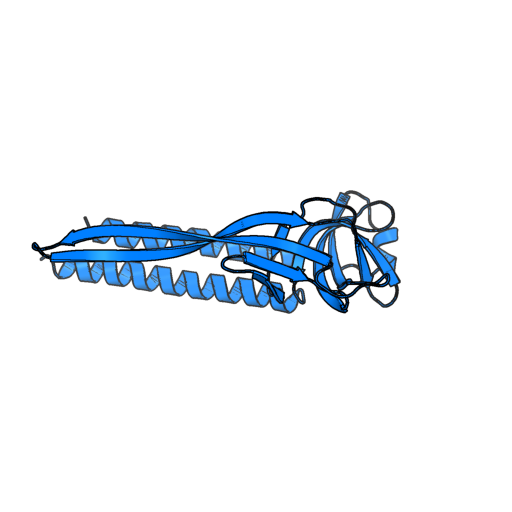 N 1
ATOM 984 C CA . TYR A 1 129 ? -9.107 -3.325 -23.932 1.00 81.56 129 TYR A CA 1
ATOM 985 C C . TYR A 1 129 ? -8.134 -2.237 -23.464 1.00 81.56 129 TYR A C 1
ATOM 987 O O . TYR A 1 129 ? -8.447 -1.054 -23.548 1.00 81.56 129 TYR A O 1
ATOM 995 N N . ALA A 1 130 ? -6.967 -2.646 -22.956 1.00 90.75 130 ALA A N 1
ATOM 996 C CA . ALA A 1 130 ? -5.952 -1.758 -22.378 1.00 90.75 130 ALA A CA 1
ATOM 997 C C . ALA A 1 130 ? -6.370 -1.020 -21.088 1.00 90.75 130 ALA A C 1
ATOM 999 O O . ALA A 1 130 ? -5.702 -0.065 -20.702 1.00 90.75 130 ALA A O 1
ATOM 1000 N N . SER A 1 131 ? -7.398 -1.488 -20.375 1.00 93.62 131 SER A N 1
ATOM 1001 C CA . SER A 1 131 ? -7.790 -0.946 -19.070 1.00 93.62 131 SER A CA 1
ATOM 1002 C C . SER A 1 131 ? -7.940 -2.038 -18.011 1.00 93.62 131 SER A C 1
ATOM 1004 O O . SER A 1 131 ? -8.404 -3.158 -18.267 1.00 93.62 131 SER A O 1
ATOM 1006 N N . ARG A 1 132 ? -7.517 -1.720 -16.788 1.00 94.69 132 ARG A N 1
ATOM 1007 C CA . ARG A 1 132 ? -7.715 -2.577 -15.616 1.00 94.69 132 ARG A CA 1
ATOM 1008 C C . ARG A 1 132 ? -7.856 -1.743 -14.352 1.00 94.69 132 ARG A C 1
ATOM 1010 O O . ARG A 1 132 ? -7.463 -0.585 -14.311 1.00 94.69 132 ARG A O 1
ATOM 1017 N N . MET A 1 133 ? -8.374 -2.359 -13.305 1.00 94.56 133 MET A N 1
ATOM 1018 C CA . MET A 1 133 ? -8.342 -1.836 -11.947 1.00 94.56 133 MET A CA 1
ATOM 1019 C C . MET A 1 133 ? -7.470 -2.744 -11.096 1.00 94.56 133 MET A C 1
ATOM 1021 O O . MET A 1 133 ? -7.517 -3.968 -11.254 1.00 94.56 133 MET A O 1
ATOM 1025 N N . ARG A 1 134 ? -6.704 -2.159 -10.177 1.00 94.25 134 ARG A N 1
ATOM 1026 C CA . ARG A 1 134 ? -6.002 -2.905 -9.132 1.00 94.25 134 ARG A CA 1
ATOM 1027 C C . ARG A 1 134 ? -6.385 -2.407 -7.753 1.00 94.25 134 ARG A C 1
ATOM 1029 O O . ARG A 1 134 ? -6.510 -1.200 -7.563 1.00 94.25 134 ARG A O 1
ATOM 1036 N N . GLY A 1 135 ? -6.553 -3.301 -6.787 1.00 94.31 135 GLY A N 1
ATOM 1037 C CA . GLY A 1 135 ? -7.000 -2.875 -5.467 1.00 94.31 135 GLY A CA 1
ATOM 1038 C C . GLY A 1 135 ? -7.459 -3.987 -4.538 1.00 94.31 135 GLY A C 1
ATOM 1039 O O . GLY A 1 135 ? -7.061 -5.142 -4.687 1.00 94.31 135 GLY A O 1
ATOM 1040 N N . PHE A 1 136 ? -8.307 -3.612 -3.585 1.00 93.69 136 PHE A N 1
ATOM 1041 C CA . PHE A 1 136 ? -8.807 -4.486 -2.532 1.00 93.69 136 PHE A CA 1
ATOM 1042 C C . PHE A 1 136 ? -10.329 -4.580 -2.568 1.00 93.69 136 PHE A C 1
ATOM 1044 O O . PHE A 1 136 ? -11.031 -3.584 -2.774 1.00 93.69 136 PHE A O 1
ATOM 1051 N N . ALA A 1 137 ? -10.829 -5.788 -2.359 1.00 91.75 137 ALA A N 1
ATOM 1052 C CA . ALA A 1 137 ? -12.237 -6.098 -2.199 1.00 91.75 137 ALA A CA 1
ATOM 1053 C C . ALA A 1 137 ? -12.591 -6.293 -0.718 1.00 91.75 137 ALA A C 1
ATOM 1055 O O . ALA A 1 137 ? -11.733 -6.376 0.160 1.00 91.75 137 ALA A O 1
ATOM 1056 N N . ASN A 1 138 ? -13.887 -6.407 -0.456 1.00 89.69 138 ASN A N 1
ATOM 1057 C CA . ASN A 1 138 ? -14.396 -6.806 0.849 1.00 89.69 138 ASN A CA 1
ATOM 1058 C C . ASN A 1 138 ? -13.785 -8.143 1.304 1.00 89.69 138 ASN A C 1
ATOM 1060 O O . ASN A 1 138 ? -13.650 -9.075 0.509 1.00 89.69 138 ASN A O 1
ATOM 1064 N N . GLY A 1 139 ? -13.419 -8.226 2.584 1.00 88.00 139 GLY A N 1
ATOM 1065 C CA . GLY A 1 139 ? -12.772 -9.399 3.172 1.00 88.00 139 GLY A CA 1
ATOM 1066 C C . GLY A 1 139 ? -11.274 -9.532 2.883 1.00 88.00 139 GLY A C 1
ATOM 1067 O O . GLY A 1 139 ? -10.631 -10.382 3.498 1.00 88.00 139 GLY A O 1
ATOM 1068 N N . ASP A 1 140 ? -10.687 -8.700 2.012 1.00 91.81 140 ASP A N 1
ATOM 1069 C CA . ASP A 1 140 ? -9.233 -8.690 1.844 1.00 91.81 140 ASP A CA 1
ATOM 1070 C C . ASP A 1 140 ? -8.564 -8.221 3.140 1.00 91.81 140 ASP A C 1
ATOM 1072 O O . ASP A 1 140 ? -8.928 -7.195 3.719 1.00 91.81 140 ASP A O 1
ATOM 1076 N N . GLY A 1 141 ? -7.579 -8.993 3.600 1.00 92.56 141 GLY A N 1
ATOM 1077 C CA . GLY A 1 141 ? -6.755 -8.624 4.743 1.00 92.56 141 GLY A CA 1
ATOM 1078 C C . GLY A 1 141 ? -5.799 -7.502 4.358 1.00 92.56 141 GLY A C 1
ATOM 1079 O O . GLY A 1 141 ? -5.024 -7.656 3.414 1.00 92.56 141 GLY A O 1
ATOM 1080 N N . VAL A 1 142 ? -5.825 -6.400 5.098 1.00 94.69 142 VAL A N 1
ATOM 1081 C CA . VAL A 1 142 ? -4.981 -5.230 4.854 1.00 94.69 142 VAL A CA 1
ATOM 1082 C C . VAL A 1 142 ? -4.267 -4.779 6.121 1.00 94.69 142 VAL A C 1
ATOM 1084 O O . VAL A 1 142 ? -4.803 -4.838 7.228 1.00 94.69 142 VAL A O 1
ATOM 1087 N N . LEU A 1 143 ? -3.041 -4.300 5.938 1.00 94.50 143 LEU A N 1
ATOM 1088 C CA . LEU A 1 143 ? -2.282 -3.545 6.920 1.00 94.50 143 LEU A CA 1
ATOM 1089 C C . LEU A 1 143 ? -2.425 -2.061 6.593 1.00 94.50 143 LEU A C 1
ATOM 1091 O O . LEU A 1 143 ? -2.023 -1.608 5.523 1.00 94.50 143 LEU A O 1
ATOM 1095 N N . ILE A 1 144 ? -2.954 -1.298 7.535 1.00 94.56 144 ILE A N 1
ATOM 1096 C CA . ILE A 1 144 ? -3.128 0.144 7.424 1.00 94.56 144 ILE A CA 1
ATOM 1097 C C . ILE A 1 144 ? -2.068 0.814 8.287 1.00 94.56 144 ILE A C 1
ATOM 1099 O O . ILE A 1 144 ? -1.904 0.486 9.461 1.00 94.56 144 ILE A O 1
ATOM 1103 N N . LEU A 1 145 ? -1.347 1.760 7.695 1.00 94.06 145 LEU A N 1
ATOM 1104 C CA . LEU A 1 145 ? -0.325 2.561 8.355 1.00 94.06 145 LEU A CA 1
ATOM 1105 C C . LEU A 1 145 ? -0.775 4.012 8.350 1.00 94.06 145 LEU A C 1
ATOM 1107 O O . LEU A 1 145 ? -1.062 4.573 7.290 1.00 94.06 145 LEU A O 1
ATOM 1111 N N . GLY A 1 146 ? -0.807 4.637 9.517 1.00 94.38 146 GLY A N 1
ATOM 1112 C CA . GLY A 1 146 ? -1.358 5.975 9.651 1.00 94.38 146 GLY A CA 1
ATOM 1113 C C . GLY A 1 146 ? -1.177 6.539 11.045 1.00 94.38 146 GLY A C 1
ATOM 1114 O O . GLY A 1 146 ? -0.317 6.094 11.803 1.00 94.38 146 GLY A O 1
ATOM 1115 N N . THR A 1 147 ? -1.996 7.527 11.371 1.00 94.81 147 THR A N 1
ATOM 1116 C CA . THR A 1 147 ? -2.035 8.131 12.701 1.00 94.81 147 THR A CA 1
ATOM 1117 C C . THR A 1 147 ? -3.372 7.870 13.375 1.00 94.81 147 THR A C 1
ATOM 1119 O O . THR A 1 147 ? -4.413 7.830 12.714 1.00 94.81 147 THR A O 1
ATOM 1122 N N . ALA A 1 148 ? -3.346 7.687 14.695 1.00 93.69 148 ALA A N 1
ATOM 1123 C CA . ALA A 1 148 ? -4.554 7.575 15.499 1.00 93.69 148 ALA A CA 1
ATOM 1124 C C . ALA A 1 148 ? -5.391 8.852 15.352 1.00 93.69 148 ALA A C 1
ATOM 1126 O O . ALA A 1 148 ? -4.863 9.966 15.442 1.00 93.69 148 ALA A O 1
ATOM 1127 N N . GLY A 1 149 ? -6.687 8.691 15.106 1.00 87.69 149 GLY A N 1
ATOM 1128 C CA . GLY A 1 149 ? -7.635 9.788 14.958 1.00 87.69 149 GLY A CA 1
ATOM 1129 C C . GLY A 1 149 ? -8.924 9.520 15.734 1.00 87.69 149 GLY A C 1
ATOM 1130 O O . GLY A 1 149 ? -9.122 8.415 16.243 1.00 87.69 149 GLY A O 1
ATOM 1131 N N . PRO A 1 150 ? -9.825 10.511 15.826 1.00 80.19 150 PRO A N 1
ATOM 1132 C CA . PRO A 1 150 ? -11.097 10.338 16.517 1.00 80.19 150 PRO A CA 1
ATOM 1133 C C . PRO A 1 150 ? -11.897 9.180 15.905 1.00 80.19 150 PRO A C 1
ATOM 1135 O O . PRO A 1 150 ? -12.317 9.252 14.751 1.00 80.19 150 PRO A O 1
ATOM 1138 N N . GLY A 1 151 ? -12.087 8.104 16.673 1.00 77.31 151 GLY A N 1
ATOM 1139 C CA . GLY A 1 151 ? -12.870 6.937 16.252 1.00 77.31 151 GLY A CA 1
ATOM 1140 C C . GLY A 1 151 ? -12.188 6.007 15.241 1.00 77.31 151 GLY A C 1
ATOM 1141 O O . GLY A 1 151 ? -12.875 5.184 14.635 1.00 77.31 151 GLY A O 1
ATOM 1142 N N . GLY A 1 152 ? -10.868 6.110 15.035 1.00 90.31 152 GLY A N 1
ATOM 1143 C CA . GLY A 1 152 ? -10.158 5.182 14.156 1.00 90.31 152 GLY A CA 1
ATOM 1144 C C . GLY A 1 152 ? -8.763 5.634 13.732 1.00 90.31 152 GLY A C 1
ATOM 1145 O O . GLY A 1 152 ? -7.945 6.053 14.551 1.00 90.31 152 GLY A O 1
ATOM 1146 N N . ILE A 1 153 ? -8.474 5.513 12.437 1.00 94.25 153 ILE A N 1
ATOM 1147 C CA . ILE A 1 153 ? -7.150 5.768 11.865 1.00 94.25 153 ILE A CA 1
ATOM 1148 C C . ILE A 1 153 ? -7.224 6.659 10.624 1.00 94.25 153 ILE A C 1
ATOM 1150 O O . ILE A 1 153 ? -7.997 6.433 9.690 1.00 94.25 153 ILE A O 1
ATOM 1154 N N . THR A 1 154 ? -6.341 7.649 10.569 1.00 94.56 154 THR A N 1
ATOM 1155 C CA . THR A 1 154 ? -6.091 8.434 9.360 1.00 94.56 154 THR A CA 1
ATOM 1156 C C . THR A 1 154 ? -4.999 7.730 8.558 1.00 94.56 154 THR A C 1
ATOM 1158 O O . THR A 1 154 ? -3.812 7.831 8.878 1.00 94.56 154 THR A O 1
ATOM 1161 N N . ALA A 1 155 ? -5.391 6.960 7.540 1.00 93.94 155 ALA A N 1
ATOM 1162 C CA . ALA A 1 155 ? -4.457 6.159 6.748 1.00 93.94 155 ALA A CA 1
ATOM 1163 C C . ALA A 1 155 ? -3.518 7.021 5.895 1.00 93.94 155 ALA A C 1
ATOM 1165 O O . ALA A 1 155 ? -3.947 7.916 5.182 1.00 93.94 155 ALA A O 1
ATOM 1166 N N . ARG A 1 156 ? -2.231 6.696 5.888 1.00 93.94 156 ARG A N 1
ATOM 1167 C CA . ARG A 1 156 ? -1.257 7.185 4.899 1.00 93.94 156 ARG A CA 1
ATOM 1168 C C . ARG A 1 156 ? -1.016 6.139 3.812 1.00 93.94 156 ARG A C 1
ATOM 1170 O O . ARG A 1 156 ? -0.813 6.477 2.650 1.00 93.94 156 ARG A O 1
ATOM 1177 N N . GLU A 1 157 ? -1.034 4.870 4.198 1.00 93.38 157 GLU A N 1
ATOM 1178 C CA . GLU A 1 157 ? -0.772 3.729 3.326 1.00 93.38 157 GLU A CA 1
ATOM 1179 C C . GLU A 1 157 ? -1.674 2.557 3.726 1.00 93.38 157 GLU A C 1
ATOM 1181 O O . GLU A 1 157 ? -1.870 2.290 4.913 1.00 93.38 157 GLU A O 1
ATOM 1186 N N . VAL A 1 158 ? -2.201 1.861 2.723 1.00 93.88 158 VAL A N 1
ATOM 1187 C CA . VAL A 1 158 ? -2.943 0.608 2.850 1.00 93.88 158 VAL A CA 1
ATOM 1188 C C . VAL A 1 158 ? -2.212 -0.443 2.026 1.00 93.88 158 VAL A C 1
ATOM 1190 O O . VAL A 1 158 ? -2.108 -0.346 0.801 1.00 93.88 158 VAL A O 1
ATOM 1193 N N . TYR A 1 159 ? -1.693 -1.445 2.721 1.00 93.81 159 TYR A N 1
ATOM 1194 C CA . TYR A 1 159 ? -0.951 -2.552 2.147 1.00 93.81 159 TYR A CA 1
ATOM 1195 C C . TYR A 1 159 ? -1.790 -3.828 2.168 1.00 93.81 159 TYR A C 1
ATOM 1197 O O . TYR A 1 159 ? -2.365 -4.175 3.198 1.00 93.81 159 TYR A O 1
ATOM 1205 N N . GLY A 1 160 ? -1.818 -4.562 1.058 1.00 94.31 160 GLY A N 1
ATOM 1206 C CA . GLY A 1 160 ? -2.485 -5.861 0.995 1.00 94.31 160 GLY A CA 1
ATOM 1207 C C . GLY A 1 160 ? -1.711 -6.949 1.731 1.00 94.31 160 GLY A C 1
ATOM 1208 O O . GLY A 1 160 ? -0.593 -7.282 1.352 1.00 94.31 160 GLY A O 1
ATOM 1209 N N . GLY A 1 161 ? -2.310 -7.540 2.759 1.00 91.50 161 GLY A N 1
ATOM 1210 C CA . GLY A 1 161 ? -1.713 -8.604 3.558 1.00 91.50 161 GLY A CA 1
ATOM 1211 C C . GLY A 1 161 ? -1.321 -8.177 4.972 1.00 91.50 161 GLY A C 1
ATOM 1212 O O . GLY A 1 161 ? -1.754 -7.156 5.498 1.00 91.50 161 GLY A O 1
ATOM 1213 N N . THR A 1 162 ? -0.518 -9.013 5.626 1.00 89.44 162 THR A N 1
ATOM 1214 C CA . THR A 1 162 ? -0.121 -8.842 7.033 1.00 89.44 162 THR A CA 1
ATOM 1215 C C . THR A 1 162 ? 1.142 -7.995 7.186 1.00 89.44 162 THR A C 1
ATOM 1217 O O . THR A 1 162 ? 1.956 -7.869 6.269 1.00 89.44 162 THR A O 1
ATOM 1220 N N . ARG A 1 163 ? 1.400 -7.510 8.408 1.00 86.00 163 ARG A N 1
ATOM 1221 C CA . ARG A 1 163 ? 2.700 -6.917 8.776 1.00 86.00 163 ARG A CA 1
ATOM 1222 C C . ARG A 1 163 ? 3.872 -7.863 8.523 1.00 86.00 163 ARG A C 1
ATOM 1224 O O . ARG A 1 163 ? 4.922 -7.424 8.063 1.00 86.00 163 ARG A O 1
ATOM 1231 N N . ALA A 1 164 ? 3.703 -9.157 8.797 1.00 87.56 164 ALA A N 1
ATOM 1232 C CA . ALA A 1 164 ? 4.746 -10.147 8.543 1.00 87.56 164 ALA A CA 1
ATOM 1233 C C . ALA A 1 164 ? 5.065 -10.255 7.042 1.00 87.56 164 ALA A C 1
ATOM 1235 O O . ALA A 1 164 ? 6.237 -10.282 6.667 1.00 87.56 164 ALA A O 1
ATOM 1236 N N . GLN A 1 165 ? 4.040 -10.242 6.182 1.00 88.12 165 GLN A N 1
ATOM 1237 C CA . GLN A 1 165 ? 4.205 -10.237 4.725 1.00 88.12 165 GLN A CA 1
ATOM 1238 C C . GLN A 1 165 ? 4.870 -8.947 4.232 1.00 88.12 165 GLN A C 1
ATOM 1240 O O . GLN A 1 165 ? 5.816 -9.025 3.449 1.00 88.12 165 GLN A O 1
ATOM 1245 N N . TYR A 1 166 ? 4.468 -7.788 4.761 1.00 87.06 166 TYR A N 1
ATOM 1246 C CA . TYR A 1 166 ? 5.103 -6.502 4.462 1.00 87.06 166 TYR A CA 1
ATOM 1247 C C . TYR A 1 166 ? 6.607 -6.531 4.759 1.00 87.06 166 TYR A C 1
ATOM 1249 O O . TYR A 1 166 ? 7.442 -6.230 3.902 1.00 87.06 166 TYR A O 1
ATOM 1257 N N . LEU A 1 167 ? 6.969 -6.930 5.983 1.00 87.62 167 LEU A N 1
ATOM 1258 C CA . LEU A 1 167 ? 8.361 -6.970 6.429 1.00 87.62 167 LEU A CA 1
ATOM 1259 C C . LEU A 1 167 ? 9.177 -8.018 5.666 1.00 87.62 167 LEU A C 1
ATOM 1261 O O . LEU A 1 167 ? 10.342 -7.774 5.351 1.00 87.62 167 LEU A O 1
ATOM 1265 N N . SER A 1 168 ? 8.575 -9.165 5.344 1.00 87.88 168 SER A N 1
ATOM 1266 C CA . SER A 1 168 ? 9.204 -10.197 4.515 1.00 87.88 168 SER A CA 1
ATOM 1267 C C . SER A 1 168 ? 9.503 -9.675 3.108 1.00 87.88 168 SER A C 1
ATOM 1269 O O . SER A 1 168 ? 10.636 -9.791 2.639 1.00 87.88 168 SER A O 1
ATOM 1271 N N . GLY A 1 169 ? 8.535 -9.001 2.476 1.00 83.88 169 GLY A N 1
ATOM 1272 C CA . GLY A 1 169 ? 8.709 -8.377 1.166 1.00 83.88 169 GLY A CA 1
ATOM 1273 C C . GLY A 1 169 ? 9.835 -7.344 1.160 1.00 83.88 169 GLY A C 1
ATOM 1274 O O . GLY A 1 169 ? 10.700 -7.377 0.287 1.00 83.88 169 GLY A O 1
ATOM 1275 N N . MET A 1 170 ? 9.900 -6.485 2.181 1.00 85.06 170 MET A N 1
ATOM 1276 C CA . MET A 1 170 ? 11.003 -5.527 2.316 1.00 85.06 170 MET A CA 1
ATOM 1277 C C . MET A 1 170 ? 12.366 -6.200 2.455 1.00 85.06 170 MET A C 1
ATOM 1279 O O . MET A 1 170 ? 13.321 -5.782 1.803 1.00 85.06 170 MET A O 1
ATOM 1283 N N . ARG A 1 171 ? 12.475 -7.253 3.273 1.00 86.50 171 ARG A 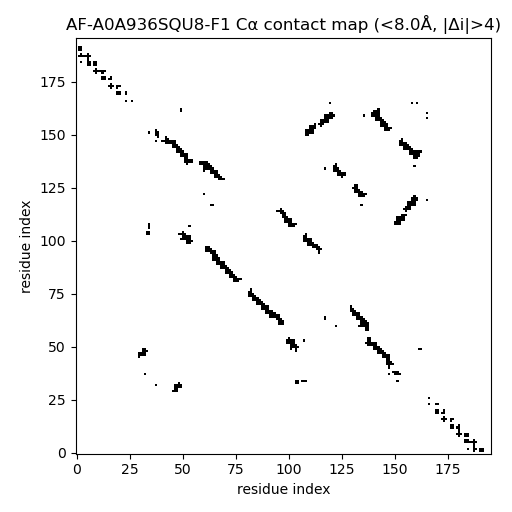N 1
ATOM 1284 C CA . ARG A 1 171 ? 13.731 -8.004 3.425 1.00 86.50 171 ARG A CA 1
ATOM 1285 C C . ARG A 1 171 ? 14.157 -8.648 2.110 1.00 86.50 171 ARG A C 1
ATOM 1287 O O . ARG A 1 171 ? 15.335 -8.584 1.774 1.00 86.50 171 ARG A O 1
ATOM 1294 N N . ALA A 1 172 ? 13.219 -9.220 1.357 1.00 87.00 172 ALA A N 1
ATOM 1295 C CA . ALA A 1 172 ? 13.502 -9.794 0.046 1.00 87.00 172 ALA A CA 1
ATOM 1296 C C . ALA A 1 172 ? 14.040 -8.737 -0.935 1.00 87.00 172 ALA A C 1
ATOM 1298 O O . ALA A 1 172 ? 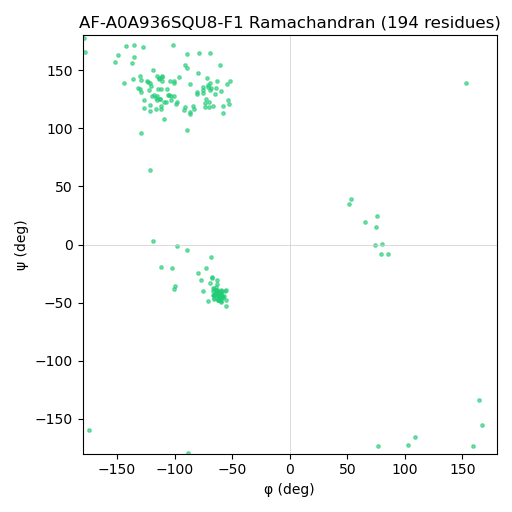15.039 -8.980 -1.607 1.00 87.00 172 ALA A O 1
ATOM 1299 N N . VAL A 1 173 ? 13.447 -7.537 -0.961 1.00 85.94 173 VAL A N 1
ATOM 1300 C CA . VAL A 1 173 ? 13.937 -6.418 -1.786 1.00 85.94 173 VAL A CA 1
ATOM 1301 C C . VAL A 1 173 ? 15.348 -5.992 -1.374 1.00 85.94 173 VAL A C 1
ATOM 1303 O O . VAL A 1 173 ? 16.205 -5.829 -2.239 1.00 85.94 173 VAL A O 1
ATOM 1306 N N . VAL A 1 174 ? 15.627 -5.870 -0.072 1.00 86.94 174 VAL A N 1
ATOM 1307 C CA . VAL A 1 174 ? 16.978 -5.560 0.436 1.00 86.94 174 VAL A CA 1
ATOM 1308 C C . VAL A 1 174 ? 17.996 -6.601 -0.040 1.00 86.94 174 VAL A C 1
ATOM 1310 O O . VAL A 1 174 ? 19.070 -6.232 -0.513 1.00 86.94 174 VAL A O 1
ATOM 1313 N N . TRP A 1 175 ? 17.650 -7.889 0.032 1.00 87.94 175 TRP A N 1
ATOM 1314 C CA . TRP A 1 175 ? 18.503 -8.973 -0.459 1.00 87.94 175 TRP A CA 1
ATOM 1315 C C . TRP A 1 175 ? 18.763 -8.882 -1.965 1.00 87.94 175 TRP A C 1
ATOM 1317 O O . TRP A 1 175 ? 19.916 -8.955 -2.389 1.00 87.94 175 TRP A O 1
ATOM 1327 N N . LEU A 1 176 ? 17.719 -8.676 -2.771 1.00 89.44 176 LEU A N 1
ATOM 1328 C CA . LEU A 1 176 ? 17.846 -8.549 -4.226 1.00 89.44 176 LEU A CA 1
ATOM 1329 C C . LEU A 1 176 ? 18.708 -7.349 -4.628 1.00 89.44 176 LEU A C 1
ATOM 1331 O O . LEU A 1 176 ? 19.555 -7.472 -5.510 1.00 89.44 176 LEU A O 1
ATOM 1335 N N . LEU A 1 177 ? 18.542 -6.210 -3.955 1.00 88.50 177 LEU A N 1
ATOM 1336 C CA . LEU A 1 177 ? 19.366 -5.023 -4.182 1.00 88.50 177 LEU A CA 1
ATOM 1337 C C . LEU A 1 177 ? 20.828 -5.262 -3.786 1.00 88.50 177 LEU A C 1
ATOM 1339 O O . LEU A 1 177 ? 21.729 -4.838 -4.505 1.00 88.50 177 LEU A O 1
ATOM 1343 N N . GLY A 1 178 ? 21.078 -5.993 -2.695 1.00 85.38 178 GLY A N 1
ATOM 1344 C CA . GLY A 1 178 ? 22.426 -6.417 -2.313 1.00 85.38 178 GLY A CA 1
ATOM 1345 C C . GLY A 1 178 ? 23.096 -7.275 -3.392 1.00 85.38 178 GLY A C 1
ATOM 1346 O O . GLY A 1 178 ? 24.231 -7.004 -3.780 1.00 85.38 178 GLY A O 1
ATOM 1347 N N . ILE A 1 179 ? 22.374 -8.258 -3.940 1.00 90.00 179 ILE A N 1
ATOM 1348 C CA . ILE A 1 179 ? 22.860 -9.095 -5.050 1.00 90.00 179 ILE A CA 1
ATOM 1349 C C . ILE A 1 179 ? 23.135 -8.237 -6.292 1.00 90.00 179 ILE A C 1
ATOM 1351 O O . ILE A 1 179 ? 24.210 -8.340 -6.886 1.00 90.00 179 ILE A O 1
ATOM 1355 N N . ALA A 1 180 ? 22.202 -7.357 -6.667 1.00 88.50 180 ALA A N 1
ATOM 1356 C CA . ALA A 1 180 ? 22.362 -6.463 -7.811 1.00 88.50 180 ALA A CA 1
ATOM 1357 C C . ALA A 1 180 ? 23.585 -5.543 -7.657 1.00 88.50 180 ALA A C 1
ATOM 1359 O O . ALA A 1 180 ? 24.325 -5.344 -8.622 1.00 88.50 180 ALA A O 1
ATOM 1360 N N . ALA A 1 181 ? 23.851 -5.038 -6.448 1.00 87.56 181 ALA A N 1
ATOM 1361 C CA . ALA A 1 181 ? 25.033 -4.231 -6.156 1.00 87.56 181 ALA A CA 1
ATOM 1362 C C . ALA A 1 181 ? 26.336 -5.009 -6.399 1.00 87.56 181 ALA A C 1
ATOM 1364 O O . ALA A 1 181 ? 27.229 -4.515 -7.091 1.00 87.56 181 ALA A O 1
ATOM 1365 N N . VAL A 1 182 ? 26.424 -6.242 -5.889 1.00 88.56 182 VAL A N 1
ATOM 1366 C CA . VAL A 1 182 ? 27.600 -7.110 -6.067 1.00 88.56 182 VAL A CA 1
ATOM 1367 C C . VAL A 1 182 ? 27.821 -7.439 -7.544 1.00 88.56 182 VAL A C 1
ATOM 1369 O O . VAL A 1 182 ? 28.928 -7.264 -8.053 1.00 88.56 182 VAL A O 1
ATOM 1372 N N . LEU A 1 183 ? 26.770 -7.851 -8.259 1.00 90.00 183 LEU A N 1
ATOM 1373 C CA . LEU A 1 183 ? 26.860 -8.170 -9.687 1.00 90.00 183 LEU A CA 1
ATOM 1374 C C . LEU A 1 183 ? 27.307 -6.961 -10.516 1.00 90.00 183 LEU A C 1
ATOM 1376 O O . LEU A 1 183 ? 28.155 -7.094 -11.396 1.00 90.00 183 LEU A O 1
ATOM 1380 N N . SER A 1 184 ? 26.796 -5.771 -10.201 1.00 87.56 184 SER A N 1
ATOM 1381 C CA . SER A 1 184 ? 27.161 -4.532 -10.898 1.00 87.56 184 SER A CA 1
ATOM 1382 C C . SER A 1 184 ? 28.636 -4.176 -10.718 1.00 87.56 184 SER A C 1
ATOM 1384 O O . SER A 1 184 ? 29.296 -3.765 -11.675 1.00 87.56 184 SER A O 1
ATOM 1386 N N . ALA A 1 185 ? 29.172 -4.382 -9.512 1.00 83.62 185 ALA A N 1
ATOM 1387 C CA . ALA A 1 185 ? 30.590 -4.192 -9.236 1.00 83.62 185 ALA A CA 1
ATOM 1388 C C . ALA A 1 185 ? 31.456 -5.204 -10.009 1.00 83.62 185 ALA A C 1
ATOM 1390 O O . ALA A 1 185 ? 32.419 -4.802 -10.662 1.00 83.62 185 ALA A O 1
ATOM 1391 N N . ILE A 1 186 ? 31.082 -6.491 -10.007 1.00 87.81 186 ILE A N 1
ATOM 1392 C CA . ILE A 1 186 ? 31.796 -7.553 -10.740 1.00 87.81 186 ILE A CA 1
ATOM 1393 C C . ILE A 1 186 ? 31.820 -7.258 -12.245 1.00 87.81 186 ILE A C 1
ATOM 1395 O O . ILE A 1 186 ? 32.888 -7.270 -12.855 1.00 87.81 186 ILE A O 1
ATOM 1399 N N . ILE A 1 187 ? 30.669 -6.934 -12.843 1.00 87.81 187 ILE A N 1
ATOM 1400 C CA . ILE A 1 187 ? 30.570 -6.592 -14.270 1.00 87.81 187 ILE A CA 1
ATOM 1401 C C . ILE A 1 187 ? 31.433 -5.366 -14.590 1.00 87.81 187 ILE A C 1
ATOM 1403 O O . ILE A 1 187 ? 32.140 -5.357 -15.598 1.00 87.81 187 ILE A O 1
ATOM 1407 N N . GLY A 1 188 ? 31.424 -4.351 -13.720 1.00 81.38 188 GLY A N 1
ATOM 1408 C CA . GLY A 1 188 ? 32.275 -3.171 -13.864 1.00 81.38 188 GLY A CA 1
ATOM 1409 C C . GLY A 1 188 ? 33.770 -3.507 -13.888 1.00 81.38 188 GLY A C 1
ATOM 1410 O O . GLY A 1 188 ? 34.506 -2.924 -14.685 1.00 81.38 188 GLY A O 1
ATOM 1411 N N . VAL A 1 189 ? 34.213 -4.456 -13.056 1.00 84.44 189 VAL A N 1
ATOM 1412 C CA . VAL A 1 189 ? 35.608 -4.927 -13.003 1.00 84.44 189 VAL A CA 1
ATOM 1413 C C . VAL A 1 189 ? 35.971 -5.747 -14.239 1.00 84.44 189 VAL A C 1
ATOM 1415 O O . VAL A 1 189 ? 36.986 -5.454 -14.868 1.00 84.44 189 VAL A O 1
ATOM 1418 N N . ILE A 1 190 ? 35.142 -6.721 -14.628 1.00 85.50 190 ILE A N 1
ATOM 1419 C CA . ILE A 1 190 ? 35.375 -7.554 -15.821 1.00 85.50 190 ILE A CA 1
ATOM 1420 C C . ILE A 1 190 ? 35.462 -6.677 -17.074 1.00 85.50 190 ILE A C 1
ATOM 1422 O O . ILE A 1 190 ? 36.398 -6.810 -17.859 1.00 85.50 190 ILE A O 1
ATOM 1426 N N . ALA A 1 191 ? 34.535 -5.729 -17.235 1.00 82.94 191 ALA A N 1
ATOM 1427 C CA . ALA A 1 191 ? 34.530 -4.813 -18.372 1.00 82.94 191 ALA A CA 1
ATOM 1428 C C . ALA A 1 191 ? 35.772 -3.909 -18.418 1.00 82.94 191 ALA A C 1
ATOM 1430 O O . ALA A 1 191 ? 36.197 -3.521 -19.498 1.00 82.94 191 ALA A O 1
ATOM 1431 N N . ALA A 1 192 ? 36.352 -3.567 -17.264 1.00 80.44 192 ALA A N 1
ATOM 1432 C CA . ALA A 1 192 ? 37.585 -2.786 -17.195 1.00 80.44 192 ALA A CA 1
ATOM 1433 C C . ALA A 1 192 ? 38.838 -3.615 -17.516 1.00 80.44 192 ALA A C 1
ATOM 1435 O O . ALA A 1 192 ? 39.815 -3.067 -18.017 1.00 80.44 192 ALA A O 1
ATOM 1436 N N . TRP A 1 193 ? 38.813 -4.915 -17.209 1.00 81.31 193 TRP A N 1
ATOM 1437 C CA . TRP A 1 193 ? 39.883 -5.857 -17.537 1.00 81.31 193 TRP A CA 1
ATOM 1438 C C . TRP A 1 193 ? 39.892 -6.245 -19.014 1.00 81.31 193 TRP A C 1
ATOM 1440 O O . TRP A 1 193 ? 40.960 -6.298 -19.600 1.00 81.31 193 TRP A O 1
ATOM 1450 N N . ALA A 1 194 ? 38.727 -6.461 -19.628 1.00 79.19 194 ALA A N 1
ATOM 1451 C CA . ALA A 1 194 ? 38.613 -6.820 -21.046 1.00 79.19 194 ALA A CA 1
ATOM 1452 C C . ALA A 1 194 ? 39.014 -5.690 -22.022 1.00 79.19 194 ALA A C 1
ATOM 1454 O O . ALA A 1 194 ? 39.102 -5.920 -23.223 1.00 79.19 194 ALA A O 1
ATOM 1455 N N . GLU A 1 195 ? 39.206 -4.467 -21.521 1.00 66.88 195 GLU A N 1
ATOM 1456 C CA . GLU A 1 195 ? 39.683 -3.306 -22.288 1.00 66.88 195 GLU A CA 1
ATOM 1457 C C . GLU A 1 195 ? 41.198 -3.061 -22.135 1.00 66.88 195 GLU A C 1
ATOM 1459 O O . GLU A 1 195 ? 41.710 -2.103 -22.715 1.00 66.88 195 GLU A O 1
ATOM 1464 N N . ARG A 1 196 ? 41.899 -3.881 -21.340 1.00 57.22 196 ARG A N 1
ATOM 1465 C CA . ARG A 1 196 ? 43.367 -3.899 -21.254 1.00 57.22 196 ARG A CA 1
ATOM 1466 C C . ARG A 1 196 ? 43.936 -4.952 -22.189 1.00 57.22 196 ARG A C 1
ATOM 1468 O O . ARG A 1 196 ? 45.016 -4.665 -22.745 1.00 57.22 196 ARG A O 1
#

Radius of gyration: 22.02 Å; Cα contacts (8 Å, |Δi|>4): 384; chains: 1; bounding box: 67×22×65 Å

Solvent-accessible surface area (backbone atoms only — not comparable to full-atom values): 10264 Å² total; per-residue (Å²): 117,57,40,62,51,16,47,51,52,18,51,52,26,48,52,53,24,50,51,41,51,51,52,45,52,54,56,69,69,40,52,76,49,52,52,72,54,39,76,76,43,62,68,68,41,68,36,28,38,60,29,28,33,48,74,76,93,78,88,63,71,68,36,35,36,35,30,34,57,50,71,52,74,49,77,46,76,54,96,92,40,82,45,77,46,75,50,71,46,79,42,84,75,46,76,42,41,66,60,48,38,29,32,20,96,87,34,80,32,40,33,63,36,69,75,41,45,82,43,70,66,61,50,75,45,78,76,56,91,58,31,32,35,39,29,40,36,72,63,41,46,28,25,35,36,28,24,27,37,96,76,29,33,38,39,53,32,41,30,40,36,49,68,68,54,53,47,49,53,39,52,52,50,29,51,51,26,50,52,50,17,52,52,30,38,52,52,11,51,52,58,51,54,78,73,109

Mean predicted aligned error: 7.83 Å

Nearest PDB structures (foldseek):
  7usy-assembly1_J  TM=1.856E-01  e=1.003E-01  Caenorhabditis elegans
  4gej-assembly10_J  TM=2.027E-01  e=1.104E+00  Homo sapiens
  6rhv-assembly1_G  TM=2.405E-01  e=2.985E+00  Staphylococcus aureus
  4d6w-assembly1_A  TM=2.302E-01  e=4.766E+00  Chandipura virus

Foldseek 3Di:
DLLVVLQVLLVVLLVVLVVLVVVLVVLVVAEADFLVVLQVDDWFAKHKYKFFFADDDDDDFQWKFKWFKDKDWDWDQDPNDIDIDIDIDTDGPDTDHAWTWGQGPNDTATAHADDAAEEEDWDWAADDDRIIMTHDDGGFIWMFIATRDNRHGHGNHIYGDDSVVSSVVSVVSSVVSNVSSVVSNVVSVVVVVVVD